Protein 8TJG (pdb70)

Nearest PDB structures (foldseek):
  8tjg-assembly1_A  TM=1.004E+00  e=1.073E-55  Mycolicibacterium smegmatis MC2 155
  1l2b-assembly1_A  TM=8.394E-01  e=6.465E-19  Geobacillus stearothermophilus
  4cis-assembly1_A  TM=8.377E-01  e=3.685E-18  Lactococcus cremoris
  3w0f-assembly1_A  TM=7.636E-01  e=6.978E-17  Mus musculus
  7z5a-assembly1_A  TM=7.827E-01  e=2.715E-15  Mus musculus

Foldseek 3Di:
DFQLLQLQVLVVVCVFAAQFAWQFKQAQDVVCRPDTLGRWGQNGWGDDFQWIWTDTDQKIWIWGAPDRPQKDKDDDDDDPFDFRIWIHGPPIIITGGPIDDTDIHGPVCVCVVPVLFFAELPDPDGDLVQLLCLQPVPQQAFNLVSQCDRSSPGTDDDQLSQQLCLVQQADRRHGNNPRPGSSVSSVLSSVQSVVSNNPPQRASQPDSDPPHRTQWPPQAQAAGPPPGAGWHWDDPDDDIHIYRPVSHDD

Solvent-accessible surface area: 11930 Å² total; per-residue (Å²): 40,12,3,4,6,0,49,24,8,0,31,32,0,83,79,4,0,57,59,74,69,1,71,121,9,52,4,128,20,123,192,28,74,131,31,96,24,48,62,22,58,0,74,62,2,30,18,56,2,31,22,0,0,0,41,0,33,93,8,0,0,10,0,50,5,142,78,111,24,2,12,145,70,26,111,102,129,145,33,114,84,198,32,49,0,12,0,19,10,91,120,24,36,0,4,0,9,44,9,18,92,6,43,23,43,87,65,74,78,3,53,108,33,0,79,100,22,6,24,15,0,9,4,144,119,39,80,38,128,67,0,1,77,51,1,39,80,76,70,119,72,52,2,0,79,0,1,42,40,39,154,8,0,0,0,0,6,36,17,0,0,4,0,1,2,14,39,57,17,44,41,17,99,16,52,3,48,61,18,190,63,32,39,108,4,0,52,70,0,50,73,3,0,101,107,1,75,80,69,133,66,52,2,10,27,75,39,59,145,144,59,117,34,32,19,0,63,52,31,47,47,86,64,4,63,180,60,40,41,98,3,86,40,70,174,49,75,180,35,57,14,35,53,0,53,88,43,3,81,132

InterPro domains:
  IPR000214 Zinc finger, DNA glycosylase/AP lyase-type [PS51066] (216-250)
  IPR010663 Zinc finger, FPG/IleRS-type [PF06827] (222-250)
  IPR010979 Small ribosomal subunit protein uS13-like, H2TH [SSF46946] (118-182)
  IPR012319 Formamidopyrimidine-DNA glycosylase, catalytic domain [PF01149] (1-94)
  IPR012319 Formamidopyrimidine-DNA glycosylase, catalytic domain [PS51068] (2-97)
  IPR012319 Formamidopyrimidine-DNA glycosylase, catalytic domain [SM00898] (2-104)
  IPR015886 Formamidopyrimidine-DNA glycosylase, H2TH DNA-binding [SM01232] (118-206)
  IPR015887 DNA glycosylase/AP lyase, zinc finger domain, DNA-binding site [PS01242] (225-249)
  IPR035937 Formamidopyrimidine-DNA glycosylase, N-terminal [G3DSA:3.20.190.10] (2-118)
  IPR035937 Formamidopyrimidine-DNA glycosylase, N-terminal [SSF81624] (2-119)
  IPR044090 Nei2, N-terminal [cd08971] (1-108)
  IPR054878 Endonuclease VIII Nei2 [NF040775] (1-249)

Sequence (250 aa):
PEGDTVFHTAAALRAALEGKTLTRCDVRVPRYATVDLSGAVVDEVLSRGKHLFIRAGSASIHSHLKMEGAWRIGHTKVAPHRIRIVLETADTRAIGIDLGILEVLDRGTDMDAVAYLGPDLLGPDWEPRVAADNLAADPDRPLAQALLDQRVMAGVGNVYCNELCFVFGRLPTAPVGTLKDPLRVVQRARDMLWLNRSRWNRTTTGDTRNGRQLWVYGRAGEPCRRCGTLIQTDRGGERVTYWCPVCQTA

GO terms:
  GO:0140078 class I DNA-(apurinic or apyrimidinic site) endonuclease activity (F, EXP)

Structure (mmCIF, N/CA/C/O backbone):
data_8TJG
#
_entry.id   8TJG
#
_cell.length_a   54.065
_cell.length_b   57.177
_cell.length_c   66.287
_cell.angle_alpha   90.000
_cell.angle_beta   90.000
_cell.angle_gamma   90.000
#
_symmetry.space_group_name_H-M   'P 21 21 21'
#
loop_
_entity.id
_entity.type
_entity.pdbx_description
1 polymer 'DNA-(apurinic or apyrimidinic site) lyase'
2 non-polymer 'ZINC ION'
3 water water
#
loop_
_atom_site.group_PDB
_atom_site.id
_atom_site.type_symbol
_atom_site.label_atom_id
_atom_site.label_alt_id
_atom_site.label_comp_id
_atom_site.label_asym_id
_atom_site.label_entity_id
_atom_site.label_seq_id
_atom_site.pdbx_PDB_ins_code
_atom_site.Cartn_x
_atom_site.Cartn_y
_atom_site.Cartn_z
_atom_site.occupancy
_atom_site.B_iso_or_equiv
_atom_site.auth_seq_id
_atom_site.auth_comp_id
_atom_site.auth_asym_id
_atom_site.auth_atom_id
_atom_site.pdbx_PDB_model_num
ATOM 1 N N . PRO A 1 2 ? -10.75991 -1.91819 -1.56321 1.000 29.69790 2 PRO A N 1
ATOM 2 C CA . PRO A 1 2 ? -9.78211 -1.30281 -0.67487 1.000 29.06950 2 PRO A CA 1
ATOM 3 C C . PRO A 1 2 ? -9.42678 -2.17863 0.52577 1.000 27.72869 2 PRO A C 1
ATOM 4 O O . PRO A 1 2 ? -10.27241 -2.72219 1.23315 1.000 30.15236 2 PRO A O 1
ATOM 8 N N . GLU A 1 3 ? -8.13245 -2.33827 0.71683 1.000 23.56817 3 GLU A N 1
ATOM 9 C CA . GLU A 1 3 ? -7.55930 -3.02151 1.86019 1.000 19.12215 3 GLU A CA 1
ATOM 10 C C . GLU A 1 3 ? -6.99628 -1.97041 2.79641 1.000 15.62117 3 GLU A C 1
ATOM 11 O O . GLU A 1 3 ? -7.08811 -0.77625 2.53565 1.000 15.41708 3 GLU A O 1
ATOM 17 N N . GLY A 1 4 ? -6.41735 -2.41385 3.91001 1.000 13.27963 4 GLY A N 1
ATOM 18 C CA . GLY A 1 4 ? -6.08783 -1.47123 4.96807 1.000 13.10700 4 GLY A CA 1
ATOM 19 C C . GLY A 1 4 ? -5.09328 -0.40977 4.54852 1.000 13.07278 4 GLY A C 1
ATOM 20 O O . GLY A 1 4 ? -5.16822 0.73253 5.01652 1.000 13.77304 4 GLY A O 1
ATOM 21 N N . ASP A 1 5 ? -4.15688 -0.76238 3.65219 1.000 12.73951 5 ASP A N 1
ATOM 22 C CA . ASP A 1 5 ? -3.19676 0.22651 3.15717 1.000 12.72783 5 ASP A CA 1
ATOM 23 C C . ASP A 1 5 ? -3.88588 1.34323 2.38126 1.000 12.93900 5 ASP A C 1
ATOM 24 O O . ASP A 1 5 ? -3.62136 2.52126 2.62202 1.000 14.08537 5 ASP A O 1
ATOM 29 N N . THR A 1 6 ? -4.80793 0.98830 1.48340 1.000 13.61931 6 THR A N 1
ATOM 30 C CA . THR A 1 6 ? -5.53398 1.98693 0.70210 1.000 13.79646 6 THR A CA 1
ATOM 31 C C . THR A 1 6 ? -6.30546 2.92462 1.60978 1.000 13.34983 6 THR A C 1
ATOM 32 O O . THR A 1 6 ? -6.37095 4.13883 1.36179 1.000 13.53081 6 THR A O 1
ATOM 36 N N . VAL A 1 7 ? -6.91990 2.37972 2.64793 1.000 13.10213 7 VAL A N 1
ATOM 37 C CA . VAL A 1 7 ? -7.74809 3.20727 3.52015 1.000 12.65300 7 VAL A CA 1
ATOM 38 C C . VAL A 1 7 ? -6.88417 4.15951 4.35405 1.000 12.77114 7 VAL A C 1
ATOM 39 O O . VAL A 1 7 ? -7.19192 5.35581 4.47839 1.000 13.14155 7 VAL A O 1
ATOM 43 N N . PHE A 1 8 ? -5.79676 3.64284 4.94284 1.000 12.97465 8 PHE A N 1
ATOM 44 C CA . PHE A 1 8 ? -4.83933 4.49290 5.65226 1.000 13.07015 8 PHE A CA 1
ATOM 45 C C . PHE A 1 8 ? -4.31376 5.60860 4.74024 1.000 12.87721 8 PHE A C 1
ATOM 46 O O . PHE A 1 8 ? -4.24933 6.78565 5.13620 1.000 13.75561 8 PHE A O 1
ATOM 54 N N . HIS A 1 9 ? -3.93066 5.25167 3.51216 1.000 12.55841 9 HIS A N 1
ATOM 55 C CA . HIS A 1 9 ? -3.38571 6.22252 2.57094 1.000 12.76477 9 HIS A CA 1
ATOM 56 C C . HIS A 1 9 ? -4.42947 7.25964 2.19778 1.000 13.31977 9 HIS A C 1
ATOM 57 O O . HIS A 1 9 ? -4.11100 8.44710 2.07655 1.000 14.36186 9 HIS A O 1
ATOM 64 N N . THR A 1 10 ? -5.68131 6.82830 1.99869 1.000 13.17263 10 THR A N 1
ATOM 65 C CA . THR A 1 10 ? -6.75645 7.77350 1.74624 1.000 13.19581 10 THR A CA 1
ATOM 66 C C . THR A 1 10 ? -6.94943 8.71604 2.92762 1.000 13.28644 10 THR A C 1
ATOM 67 O O . THR A 1 10 ? -7.19756 9.91274 2.73972 1.000 13.66606 10 THR A O 1
ATOM 71 N N . ALA A 1 11 ? -6.89679 8.18948 4.15739 1.000 13.25476 11 ALA A N 1
ATOM 72 C CA . ALA A 1 11 ? -6.97851 9.07307 5.32111 1.000 13.36103 11 ALA A CA 1
ATOM 73 C C . ALA A 1 11 ? -5.87282 10.12093 5.29480 1.000 14.31202 11 ALA A C 1
ATOM 74 O O . ALA A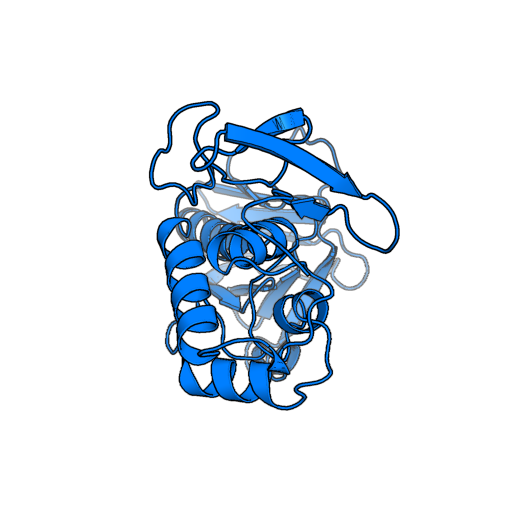 1 11 ? -6.11599 11.29685 5.60686 1.000 14.56290 11 ALA A O 1
ATOM 76 N N . ALA A 1 12 ? -4.65294 9.70327 4.93883 1.000 14.33146 12 ALA A N 1
ATOM 77 C CA . ALA A 1 12 ? -3.53590 10.63420 4.85447 1.000 15.14571 12 ALA A CA 1
ATOM 78 C C . ALA A 1 12 ? -3.77951 11.68105 3.77739 1.000 15.20031 12 ALA A C 1
ATOM 79 O O . ALA A 1 12 ? -3.47116 12.85776 3.97229 1.000 15.83710 12 ALA A O 1
ATOM 81 N N . ALA A 1 13 ? -4.32551 11.27263 2.62648 1.000 15.28804 13 ALA A N 1
ATOM 82 C CA . ALA A 1 13 ? -4.57790 12.23693 1.56071 1.000 15.41998 13 ALA A CA 1
ATOM 83 C C . ALA A 1 13 ? -5.63969 13.24492 1.99855 1.000 15.48179 13 ALA A C 1
ATOM 84 O O . ALA A 1 13 ? -5.50702 14.45785 1.76126 1.000 15.85867 13 ALA A O 1
ATOM 86 N N . LEU A 1 14 ? -6.68321 12.75696 2.66661 1.000 15.96361 14 LEU A N 1
ATOM 87 C CA . LEU A 1 14 ? -7.71775 13.63939 3.18875 1.000 16.16292 14 LEU A CA 1
ATOM 88 C C . LEU A 1 14 ? -7.16896 14.55285 4.28113 1.000 17.27668 14 LEU A C 1
ATOM 89 O O . LEU A 1 14 ? -7.58791 15.70822 4.40363 1.000 17.50456 14 LEU A O 1
ATOM 94 N N . ARG A 1 15 ? -6.23825 14.05617 5.09168 1.000 16.90830 15 ARG A N 1
ATOM 95 C CA . ARG A 1 15 ? -5.59557 14.90773 6.08719 1.000 17.58300 15 ARG A CA 1
ATOM 96 C C . ARG A 1 15 ? -4.88825 16.08059 5.42042 1.000 17.38179 15 ARG A C 1
ATOM 97 O O . ARG A 1 15 ? -5.00151 17.23388 5.86393 1.000 17.05979 15 ARG A O 1
ATOM 105 N N . ALA A 1 16 ? -4.15331 15.80492 4.35136 1.000 18.42930 16 ALA A N 1
ATOM 106 C CA . ALA A 1 16 ? -3.46082 16.86851 3.63164 1.000 19.34241 16 ALA A CA 1
ATOM 107 C C . ALA A 1 16 ? -4.45136 17.87821 3.06944 1.000 19.73390 16 ALA A C 1
ATOM 108 O O . ALA A 1 16 ? -4.19860 19.09085 3.07976 1.000 21.71341 16 ALA A O 1
ATOM 110 N N . ALA A 1 17 ? -5.58860 17.40767 2.58406 1.000 18.52592 17 ALA A N 1
ATOM 111 C CA . ALA A 1 17 ? -6.55547 18.32394 1.99192 1.000 18.30222 17 ALA A CA 1
ATOM 112 C C . ALA A 1 17 ? -7.36378 19.09096 3.02585 1.000 17.77580 17 ALA A C 1
ATOM 113 O O . ALA A 1 17 ? -7.72943 20.24533 2.77078 1.000 18.44197 17 ALA A O 1
ATOM 115 N N . LEU A 1 18 ? -7.64108 18.50038 4.19480 1.000 16.66405 18 LEU A N 1
ATOM 116 C CA . LEU A 1 18 ? -8.68766 19.03756 5.05778 1.000 16.81677 18 LEU A CA 1
ATOM 117 C C . LEU A 1 18 ? -8.25469 19.34046 6.48845 1.000 16.42441 18 LEU A C 1
ATOM 118 O O . LEU A 1 18 ? -8.83089 20.22299 7.13042 1.000 16.63653 18 LEU A O 1
ATOM 123 N N . GLU A 1 19 ? -7.31411 18.58188 7.03831 1.000 16.49016 19 GLU A N 1
ATOM 124 C CA . GLU A 1 19 ? -7.13208 18.62413 8.48249 1.000 17.23100 19 GLU A CA 1
ATOM 125 C C . GLU A 1 19 ? -6.56297 19.96521 8.93115 1.000 18.00513 19 GLU A C 1
ATOM 126 O O . GLU A 1 19 ? -5.63368 20.50574 8.31558 1.000 19.30669 19 GLU A O 1
ATOM 132 N N . GLY A 1 20 ? -7.15528 20.51920 9.98771 1.000 17.36109 20 GLY A N 1
ATOM 133 C CA . GLY A 1 20 ? -6.73828 21.80339 10.50229 1.000 18.24830 20 GLY A CA 1
ATOM 134 C C . GLY A 1 20 ? -7.33703 22.98844 9.77687 1.000 18.56290 20 GLY A C 1
ATOM 135 O O . GLY A 1 20 ? -6.98501 24.13230 10.08681 1.000 20.66535 20 GLY A O 1
ATOM 136 N N . LYS A 1 21 ? -8.24256 22.75505 8.83929 1.000 18.55245 21 LYS A N 1
ATOM 137 C CA . LYS A 1 21 ? -8.81418 23.79999 8.00516 1.000 17.80760 21 LYS A CA 1
ATOM 138 C C . LYS A 1 21 ? -10.32210 23.90557 8.23658 1.000 17.08068 21 LYS A C 1
ATOM 139 O O . LYS A 1 21 ? -10.99553 22.90447 8.49029 1.000 16.17923 21 LYS A O 1
ATOM 145 N N . THR A 1 22 ? -10.84838 25.13853 8.16339 1.000 17.92106 22 THR A N 1
ATOM 146 C CA . THR A 1 22 ? -12.28813 25.36244 8.20379 1.000 17.95524 22 THR A CA 1
ATOM 147 C C . THR A 1 22 ? -12.95662 24.84457 6.92879 1.000 16.87229 22 THR A C 1
ATOM 148 O O . THR A 1 22 ? -12.54198 25.17302 5.80566 1.000 16.62454 22 THR A O 1
ATOM 152 N N . LEU A 1 23 ? -14.00973 24.05393 7.09971 1.000 15.69592 23 LEU A N 1
ATOM 153 C CA . LEU A 1 23 ? -14.78452 23.60930 5.94560 1.000 16.34458 23 LEU A CA 1
ATOM 154 C C . LEU A 1 23 ? -15.57172 24.77883 5.37809 1.000 16.37664 23 LEU A C 1
ATOM 155 O O . LEU A 1 23 ? -16.30343 25.46846 6.10012 1.000 16.67210 23 LEU A O 1
ATOM 160 N N . THR A 1 24 ? -15.46493 24.97438 4.07086 1.000 16.01633 24 THR A N 1
ATOM 161 C CA . THR A 1 24 ? -16.33594 25.92122 3.39774 1.000 16.58101 24 THR A CA 1
ATOM 162 C C . THR A 1 24 ? -17.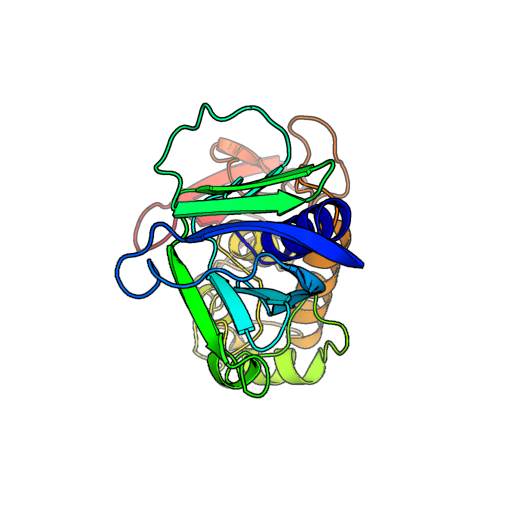52295 25.23844 2.74345 1.000 16.91931 24 THR A C 1
ATOM 163 O O . THR A 1 24 ? -18.49858 25.91620 2.41308 1.000 18.52570 24 THR A O 1
ATOM 167 N N . ARG A 1 25 ? -17.48429 23.91961 2.57571 1.000 15.54778 25 ARG A N 1
ATOM 168 C CA . ARG A 1 25 ? -18.60340 23.20946 1.97175 1.000 16.00567 25 ARG A CA 1
ATOM 169 C C . ARG A 1 25 ? -18.67589 21.81879 2.57572 1.000 16.33196 25 ARG A C 1
ATOM 170 O O . ARG A 1 25 ? -17.65061 21.14894 2.76350 1.000 16.68497 25 ARG A O 1
ATOM 178 N N . CYS A 1 26 ? -19.89515 21.38924 2.87029 1.000 16.71175 26 CYS A N 1
ATOM 179 C CA . CYS A 1 26 ? -20.15704 20.05591 3.42467 1.000 16.84810 26 CYS A CA 1
ATOM 180 C C . CYS A 1 26 ? -21.48129 19.59450 2.83449 1.000 17.62391 26 CYS A C 1
ATOM 181 O O . CYS A 1 26 ? -22.55426 19.89862 3.36523 1.000 18.83289 26 CYS A O 1
ATOM 184 N N . ASP A 1 27 ? -21.40214 18.88382 1.71983 1.000 18.16712 27 ASP A N 1
ATOM 185 C CA . ASP A 1 27 ? -22.59206 18.50970 0.95801 1.000 18.75676 27 ASP A CA 1
ATOM 186 C C . ASP A 1 27 ? -22.68124 16.98739 0.99724 1.000 18.50864 27 ASP A C 1
ATOM 187 O O . ASP A 1 27 ? -21.94888 16.31247 0.26655 1.000 17.97683 27 ASP A O 1
ATOM 192 N N . VAL A 1 28 ? -23.52969 16.44673 1.87478 1.000 19.41604 28 VAL A N 1
ATOM 193 C CA . VAL A 1 28 ? -23.64672 15.00307 2.08658 1.000 21.16459 28 VAL A CA 1
ATOM 194 C C . VAL A 1 28 ? -24.86855 14.52790 1.31738 1.000 21.21857 28 VAL A C 1
ATOM 195 O O . VAL A 1 28 ? -26.00333 14.66073 1.79764 1.000 22.55207 28 VAL A O 1
ATOM 199 N N . ARG A 1 29 ? -24.63312 13.91238 0.15584 1.000 20.08621 29 ARG A N 1
ATOM 200 C CA . ARG A 1 29 ? -25.68088 13.45521 -0.76045 1.000 19.61616 29 ARG A CA 1
ATOM 201 C C . ARG A 1 29 ? -26.18739 12.05427 -0.41011 1.000 21.69627 29 ARG A C 1
ATOM 202 O O . ARG A 1 29 ? -26.38156 11.16556 -1.26514 1.000 24.14491 29 ARG A O 1
ATOM 210 N N . VAL A 1 30 ? -26.40304 11.84449 0.88155 1.000 22.91043 30 VAL A N 1
ATOM 211 C CA . VAL A 1 30 ? -26.95931 10.61072 1.42480 1.000 24.50173 30 VAL A CA 1
ATOM 212 C C . VAL A 1 30 ? -28.28964 10.99339 2.05920 1.000 24.50070 30 VAL A C 1
ATOM 213 O O . VAL A 1 30 ? -28.32635 11.91796 2.87030 1.000 23.51751 30 VAL A O 1
ATOM 217 N N . PRO A 1 31 ? -29.39721 10.32599 1.73024 1.000 26.18104 31 PRO A N 1
ATOM 218 C CA . PRO A 1 31 ? -30.71842 10.80154 2.21543 1.000 27.43302 31 PRO A CA 1
ATOM 219 C C . PRO A 1 31 ? -30.85631 11.11129 3.71394 1.000 29.16299 31 PRO A C 1
ATOM 220 O O . PRO A 1 31 ? -31.31910 12.20281 4.07075 1.000 30.15853 31 PRO A O 1
ATOM 224 N N . ARG A 1 32 ? -30.45403 10.21453 4.60967 1.000 29.65743 32 ARG A N 1
ATOM 225 C CA . ARG A 1 32 ? -30.62040 10.55464 6.02181 1.000 29.97023 32 ARG A CA 1
ATOM 226 C C . ARG A 1 32 ? -29.79052 11.76227 6.45501 1.000 27.06169 32 ARG A C 1
ATOM 227 O O . ARG A 1 32 ? -30.03115 12.28784 7.54810 1.000 27.47925 32 ARG A O 1
ATOM 235 N N . TYR A 1 33 ? -28.82776 12.22031 5.64241 1.000 24.24535 33 TYR A N 1
ATOM 236 C CA . TYR A 1 33 ? -27.84880 13.20958 6.08573 1.000 22.50417 33 TYR A CA 1
ATOM 237 C C . TYR A 1 33 ? -27.87356 14.46977 5.23029 1.000 22.40695 33 TYR A C 1
ATOM 238 O O . TYR A 1 33 ? -26.94098 15.26985 5.28258 1.000 21.11087 33 TYR A O 1
ATOM 247 N N . ALA A 1 34 ? -28.96455 14.67583 4.49385 1.000 23.89694 34 ALA A N 1
ATOM 248 C CA . ALA A 1 34 ? -29.05704 15.77840 3.55342 1.000 24.73816 34 ALA A CA 1
ATOM 249 C C . ALA A 1 34 ? -28.97695 17.12553 4.25030 1.000 24.66507 34 ALA A C 1
ATOM 250 O O . ALA A 1 34 ? -28.49037 18.09641 3.65715 1.000 25.96859 34 ALA A O 1
ATOM 252 N N . THR A 1 35 ? -29.43143 17.21035 5.50516 1.000 23.57581 35 THR A N 1
ATOM 253 C CA . THR A 1 35 ? -29.40707 18.47130 6.24436 1.000 23.11800 35 THR A CA 1
ATOM 254 C C . THR A 1 35 ? -28.10378 18.73011 6.97594 1.000 20.78484 35 THR A C 1
ATOM 255 O O . THR A 1 35 ? -27.93542 19.82473 7.52125 1.000 21.08923 35 THR A O 1
ATOM 259 N N . VAL A 1 36 ? -27.18475 17.75973 7.02586 1.000 18.98172 36 VAL A N 1
ATOM 260 C CA . VAL A 1 36 ? -25.91288 18.02196 7.67894 1.000 19.10408 36 VAL A CA 1
ATOM 261 C C . VAL A 1 36 ? -25.17109 19.09337 6.90160 1.000 18.43729 36 VAL A C 1
ATOM 262 O O . VAL A 1 36 ? -25.04600 19.03918 5.66754 1.000 20.33424 36 VAL A O 1
ATOM 266 N N . ASP A 1 37 ? -24.68481 20.08964 7.61726 1.000 16.20962 37 ASP A N 1
ATOM 267 C CA . ASP A 1 37 ? -23.82838 21.10185 7.01324 1.000 16.24864 37 ASP A CA 1
ATOM 268 C C . ASP A 1 37 ? -22.80314 21.49385 8.06762 1.000 16.88266 37 ASP A C 1
ATOM 269 O O . ASP A 1 37 ? -23.06976 22.34614 8.92550 1.000 18.21968 37 ASP A O 1
ATOM 274 N N . LEU A 1 38 ? -21.61859 20.89964 7.96908 1.000 16.78088 38 LEU A N 1
ATOM 275 C CA . LEU A 1 38 ? -20.52082 21.19001 8.88250 1.000 17.01573 38 LEU A CA 1
ATOM 276 C C . LEU A 1 38 ? -19.66443 22.35620 8.41984 1.000 16.94994 38 LEU A C 1
ATOM 277 O O . LEU A 1 38 ? -18.61926 22.61505 9.02323 1.000 18.11849 38 LEU A O 1
ATOM 282 N N . SER A 1 39 ? -20.07418 23.07961 7.38348 1.000 15.02368 39 SER A N 1
ATOM 283 C CA . SER A 1 39 ? -19.30284 24.25865 7.01444 1.000 15.03838 39 SER A CA 1
ATOM 284 C C . SER A 1 39 ? -19.21429 25.21821 8.19998 1.000 15.90556 39 SER A C 1
ATOM 285 O O . SER A 1 39 ? -20.13998 25.32507 9.01373 1.000 17.12781 39 SER A O 1
ATOM 288 N N . GLY A 1 40 ? -18.06263 25.86845 8.33264 1.000 15.64574 40 GLY A N 1
ATOM 289 C CA . GLY A 1 40 ? -17.77602 26.70415 9.47606 1.000 16.32019 40 GLY A CA 1
ATOM 290 C C . GLY A 1 40 ? -17.05331 25.98765 10.60229 1.000 16.76040 40 GLY A C 1
ATOM 291 O O . GLY A 1 40 ? -16.52222 26.65481 11.50576 1.000 17.54129 40 GLY A O 1
ATOM 292 N N . ALA A 1 41 ? -17.03280 24.65080 10.59528 1.000 16.92319 41 ALA A N 1
ATOM 293 C CA . ALA A 1 41 ? -16.24426 23.88505 11.55144 1.000 17.50726 41 ALA A CA 1
ATOM 294 C C . ALA A 1 41 ? -14.88503 23.52232 10.96172 1.000 17.47772 41 ALA A C 1
ATOM 295 O O . ALA A 1 41 ? -14.73695 23.34508 9.74929 1.000 17.46681 41 ALA A O 1
ATOM 297 N N . VAL A 1 42 ? -13.88953 23.41894 11.83699 1.000 17.71782 42 VAL A N 1
ATOM 298 C CA . VAL A 1 42 ? -12.56694 22.94292 11.44940 1.000 17.98103 42 VAL A CA 1
ATOM 299 C C . VAL A 1 42 ? -12.58674 21.42830 11.40442 1.000 17.16704 42 VAL A C 1
ATOM 300 O O . VAL A 1 42 ? -13.18847 20.77681 12.27503 1.000 17.93656 42 VAL A O 1
ATOM 304 N N . VAL A 1 43 ? -11.94132 20.86003 10.38638 1.000 16.11501 43 VAL A N 1
ATOM 305 C CA . VAL A 1 43 ? -11.71022 19.41701 10.36069 1.000 15.86755 43 VAL A CA 1
ATOM 306 C C . VAL A 1 43 ? -10.55161 19.16922 11.31568 1.000 15.72945 43 VAL A C 1
ATOM 307 O O . VAL A 1 43 ? -9.39367 19.41707 10.97769 1.000 16.54579 43 VAL A O 1
ATOM 311 N N . ASP A 1 44 ? -10.85766 18.68815 12.51690 1.000 14.96557 44 ASP A N 1
ATOM 312 C CA . ASP A 1 44 ? -9.82059 18.52768 13.52812 1.000 16.66741 44 ASP A CA 1
ATOM 313 C C . ASP A 1 44 ? -8.96732 17.29453 13.28306 1.000 16.41683 44 ASP A C 1
ATOM 314 O O . ASP A 1 44 ? -7.79783 17.27024 13.68345 1.000 17.71678 44 ASP A O 1
ATOM 319 N N . GLU A 1 45 ? -9.51508 16.27024 12.63659 1.000 14.90097 45 GLU A N 1
ATOM 320 C CA . GLU A 1 45 ? -8.78767 15.01838 12.49212 1.000 14.42372 45 GLU A CA 1
ATOM 321 C C . GLU A 1 45 ? -9.38256 14.15237 11.39063 1.000 13.57528 45 GLU A C 1
ATOM 322 O O . GLU A 1 45 ? -10.60334 14.04856 11.25352 1.000 14.55243 45 GLU A O 1
ATOM 328 N N . VAL A 1 46 ? -8.51992 13.52720 10.60699 1.000 13.76439 46 VAL A N 1
ATOM 329 C CA . VAL A 1 46 ? -8.93014 12.43507 9.74137 1.000 14.39391 46 VAL A CA 1
ATOM 330 C C . VAL A 1 46 ? -8.13477 11.21105 10.17445 1.000 14.93131 46 VAL A C 1
ATOM 331 O O . VAL A 1 46 ? -6.91255 11.28635 10.33559 1.000 15.67916 46 VAL A O 1
ATOM 335 N N . LEU A 1 47 ? -8.82542 10.10306 10.41962 1.000 14.70042 47 LEU A N 1
ATOM 336 C CA . LEU A 1 47 ? -8.17141 8.88937 10.89853 1.000 15.30069 47 LEU A CA 1
ATOM 337 C C . LEU A 1 47 ? -8.81189 7.68891 10.23071 1.000 14.71414 47 LEU A C 1
ATOM 338 O O . LEU A 1 47 ? -9.95679 7.74324 9.77280 1.000 16.02618 47 LEU A O 1
ATOM 343 N N . SER A 1 48 ? -8.03337 6.62715 10.12164 1.000 14.72376 48 SER A N 1
ATOM 344 C CA . SER A 1 48 ? -8.55067 5.35084 9.68071 1.000 14.48603 48 SER A CA 1
ATOM 345 C C . SER A 1 48 ? -8.61963 4.38133 10.85472 1.000 14.76583 48 SER A C 1
ATOM 346 O O . SER A 1 48 ? -7.85205 4.47922 11.81547 1.000 15.89953 48 SER A O 1
ATOM 349 N N . ARG A 1 49 ? -9.57349 3.45639 10.77419 1.000 14.74913 49 ARG A N 1
ATOM 350 C CA . ARG A 1 49 ? -9.69128 2.34149 11.72182 1.000 14.92116 49 ARG A CA 1
ATOM 351 C C . ARG A 1 49 ? -9.89045 1.12338 10.82767 1.000 14.55204 49 ARG A C 1
ATOM 352 O O . ARG A 1 49 ? -11.00485 0.89549 10.34883 1.000 14.53007 49 ARG A O 1
ATOM 360 N N . GLY A 1 50 ? -8.83203 0.35671 10.57989 1.000 14.41510 50 GLY A N 1
ATOM 361 C CA . GLY A 1 50 ? -8.97003 -0.71615 9.61029 1.000 14.15747 50 GLY A CA 1
ATOM 362 C C . GLY A 1 50 ? -9.39358 -0.21853 8.24716 1.000 13.65989 50 GLY A C 1
ATOM 363 O O . GLY A 1 50 ? -8.79622 0.70091 7.70064 1.000 14.78530 50 GLY A O 1
ATOM 364 N N . LYS A 1 51 ? -10.45369 -0.81117 7.68119 1.000 13.21277 51 LYS A N 1
ATOM 365 C CA . LYS A 1 51 ? -10.96455 -0.39264 6.38505 1.000 13.19856 51 LYS A CA 1
ATOM 366 C C . LYS A 1 51 ? -11.96190 0.77436 6.48622 1.000 13.79157 51 LYS A C 1
ATOM 367 O O . LYS A 1 51 ? -12.60774 1.12050 5.48298 1.000 14.69154 51 LYS A O 1
ATOM 373 N N . HIS A 1 52 ? -12.10032 1.38187 7.66646 1.000 13.63099 52 HIS A N 1
ATOM 374 C CA . HIS A 1 52 ? -13.02250 2.48520 7.90925 1.000 13.81856 52 HIS A CA 1
ATOM 375 C C . HIS A 1 52 ? -12.28460 3.81604 7.98507 1.000 13.81465 52 HIS A C 1
ATOM 376 O O . HIS A 1 52 ? -11.15182 3.89158 8.45992 1.000 15.08385 52 HIS A O 1
ATOM 383 N N . LEU A 1 53 ? -12.95982 4.87448 7.55950 1.000 14.33766 53 LEU A N 1
ATOM 384 C CA . LEU A 1 53 ? -12.44747 6.24206 7.59166 1.000 15.01881 53 LEU A CA 1
ATOM 385 C C . LEU A 1 53 ? -13.34700 7.10828 8.45274 1.000 13.10376 53 LEU A C 1
ATOM 386 O O . LEU A 1 53 ? -14.57542 6.98173 8.39438 1.000 13.94089 53 LEU A O 1
ATOM 391 N N . PHE A 1 54 ? -12.73638 7.99853 9.24155 1.000 12.43264 54 PHE A N 1
ATOM 392 C CA . PHE A 1 54 ? -13.48104 8.96905 10.04109 1.000 12.89259 54 PHE A CA 1
ATOM 393 C C . PHE A 1 54 ? -12.93491 10.37434 9.83009 1.000 13.05695 54 PHE A C 1
ATOM 394 O O . PHE A 1 54 ? -11.72818 10.60140 9.95849 1.000 13.41065 54 PHE A O 1
ATOM 402 N N . ILE A 1 55 ? -13.83008 11.31476 9.52711 1.000 12.67340 55 ILE A N 1
ATOM 403 C CA . ILE A 1 55 ? -13.49875 12.73268 9.37788 1.000 12.75796 55 ILE A CA 1
ATOM 404 C C . ILE A 1 55 ? -14.18633 13.48932 10.50364 1.000 13.47615 55 ILE A C 1
ATOM 405 O O . ILE A 1 55 ? -15.41464 13.62591 10.50466 1.000 14.00347 55 ILE A O 1
ATOM 410 N N . ARG A 1 56 ? -13.40777 13.96743 11.48128 1.000 13.15499 56 ARG A N 1
ATOM 411 C CA . ARG A 1 56 ? -13.94945 14.62660 12.67690 1.000 13.83693 56 ARG A CA 1
ATOM 412 C C . ARG A 1 56 ? -13.95700 16.14045 12.47080 1.000 14.70899 56 ARG A C 1
ATOM 413 O O . ARG A 1 56 ? -12.90119 16.74955 12.26963 1.000 15.25554 56 ARG A O 1
ATOM 421 N N . ALA A 1 57 ? -15.14231 16.74589 12.53087 1.000 14.59813 57 ALA A N 1
ATOM 422 C CA . ALA A 1 57 ? -15.26476 18.18812 12.34100 1.000 15.79942 57 ALA A CA 1
ATOM 423 C C . ALA A 1 57 ? -16.40800 18.67790 13.20515 1.000 15.89081 57 ALA A C 1
ATOM 424 O O . ALA A 1 57 ? -17.52175 18.15440 13.11774 1.000 15.48164 57 ALA A O 1
ATOM 426 N N . GLY A 1 58 ? -16.13648 19.68322 14.03436 1.000 17.23793 58 GLY A N 1
ATOM 427 C CA . GLY A 1 58 ? -17.18444 20.15762 14.92751 1.000 17.73989 58 GLY A CA 1
ATOM 428 C C . GLY A 1 58 ? -17.61737 19.02899 15.84297 1.000 18.31837 58 GLY A C 1
ATOM 429 O O . GLY A 1 58 ? -16.79589 18.27997 16.37634 1.000 19.70921 58 GLY A O 1
ATOM 430 N N . SER A 1 59 ? -18.91748 18.86259 15.98219 1.000 18.02339 59 SER A N 1
ATOM 431 C CA . SER A 1 59 ? -19.48002 17.84351 16.85669 1.000 18.09341 59 SER A CA 1
ATOM 432 C C . SER A 1 59 ? -19.74518 16.53092 16.13805 1.000 16.65788 59 SER A C 1
ATOM 433 O O . SER A 1 59 ? -20.31237 15.60383 16.74367 1.000 16.20505 59 SER A O 1
ATOM 436 N N . ALA A 1 60 ? -19.35137 16.42733 14.87708 1.000 15.66074 60 ALA A N 1
ATOM 437 C CA . ALA A 1 60 ? -19.70161 15.28305 14.04489 1.000 15.28224 60 ALA A CA 1
ATOM 438 C C . ALA A 1 60 ? -18.47084 14.50699 13.60728 1.000 14.94376 60 ALA A C 1
ATOM 439 O O . ALA A 1 60 ? -17.33774 14.99298 13.63454 1.000 16.19951 60 ALA A O 1
ATOM 441 N N . SER A 1 61 ? -18.71831 13.27024 13.18859 1.000 14.38952 61 SER A N 1
ATOM 442 C CA . SER A 1 61 ? -17.68145 12.42773 12.61025 1.000 14.32639 61 SER A CA 1
ATOM 443 C C . SER A 1 61 ? -18.28874 11.77272 11.38299 1.000 14.44234 61 SER A C 1
ATOM 444 O O . SER A 1 61 ? -19.26644 11.02646 11.48967 1.000 15.63215 61 SER A O 1
ATOM 447 N N . ILE A 1 62 ? -17.72207 12.06857 10.22048 1.000 13.30856 62 ILE A N 1
ATOM 448 C CA . ILE A 1 62 ? -18.20023 11.49856 8.96699 1.000 13.68244 62 ILE A CA 1
ATOM 449 C C . ILE A 1 62 ? -17.50464 10.15392 8.80478 1.000 13.70041 62 ILE A C 1
ATOM 450 O O . ILE A 1 62 ? -16.28261 10.09720 8.64280 1.000 14.29057 62 ILE A O 1
ATOM 455 N N . HIS A 1 63 ? -18.28241 9.07575 8.86822 1.000 13.87655 63 HIS A N 1
ATOM 456 C CA . HIS A 1 63 ? -17.78284 7.70845 8.82203 1.000 14.45667 63 HIS A CA 1
ATOM 457 C C . HIS A 1 63 ? -18.04445 7.14715 7.44191 1.000 15.72967 63 HIS A C 1
ATOM 458 O O . HIS A 1 63 ? -19.18462 7.14247 6.97726 1.000 16.63426 63 HIS A O 1
ATOM 465 N N . SER A 1 64 ? -17.00335 6.66621 6.78958 1.000 16.35617 64 SER A N 1
ATOM 466 C CA . SER A 1 64 ? -17.21766 6.00624 5.51744 1.000 18.28384 64 SER A CA 1
ATOM 467 C C . SER A 1 64 ? -16.45745 4.68797 5.48455 1.000 19.45755 64 SER A C 1
ATOM 468 O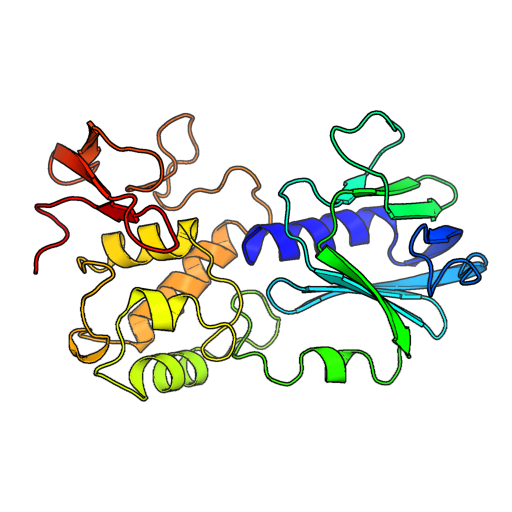 O . SER A 1 64 ? -15.45656 4.49199 6.17626 1.000 20.23013 64 SER A O 1
ATOM 471 N N . HIS A 1 65 ? -16.95957 3.76423 4.69240 1.000 21.54388 65 HIS A N 1
ATOM 472 C CA . HIS A 1 65 ? -16.30589 2.48012 4.51530 1.000 25.48527 65 HIS A CA 1
ATOM 473 C C . HIS A 1 65 ? -16.08238 2.33901 3.02082 1.000 31.35833 65 HIS A C 1
ATOM 474 O O . HIS A 1 65 ? -17.02065 2.50457 2.24458 1.000 32.47258 65 HIS A O 1
ATOM 481 N N . LEU A 1 66 ? -14.83251 2.11053 2.61592 1.000 36.24231 66 LEU A N 1
ATOM 482 C CA . LEU A 1 66 ? -14.44588 2.19867 1.20958 1.000 40.87003 66 LEU A CA 1
ATOM 483 C C . LEU A 1 66 ? -14.62230 0.84005 0.55050 1.000 44.66188 66 LEU A C 1
ATOM 484 O O . LEU A 1 66 ? -13.96270 -0.13128 0.93953 1.000 45.37990 66 LEU A O 1
ATOM 489 N N . LYS A 1 67 ? -15.50632 0.77066 -0.44285 1.000 47.57356 67 LYS A N 1
ATOM 490 C CA . LYS A 1 67 ? -15.66725 -0.43825 -1.23875 1.000 50.39913 67 LYS A CA 1
ATOM 491 C C . LYS A 1 67 ? -14.92832 -0.37618 -2.56701 1.000 52.41441 67 LYS A C 1
ATOM 492 O O . LYS A 1 67 ? -14.77118 -1.41433 -3.21679 1.000 52.77698 67 LYS A O 1
ATOM 498 N N . MET A 1 68 ? -14.45562 0.80289 -2.96837 1.000 54.30871 68 MET A N 1
ATOM 499 C CA . MET A 1 68 ? -13.90487 1.03955 -4.29728 1.000 56.06391 68 MET A CA 1
ATOM 500 C C . MET A 1 68 ? -12.57976 1.77549 -4.17690 1.000 55.86599 68 MET A C 1
ATOM 501 O O . MET A 1 68 ? -12.49583 2.79991 -3.49240 1.000 55.97855 68 MET A O 1
ATOM 506 N N . GLU A 1 69 ? -11.55002 1.27202 -4.85090 1.000 55.31044 69 GLU A N 1
ATOM 507 C CA . GLU A 1 69 ? -10.28048 1.98233 -4.84110 1.000 54.88913 69 GLU A CA 1
ATOM 508 C C . GLU A 1 69 ? -10.42053 3.28767 -5.62165 1.000 52.70425 69 GLU A C 1
ATOM 509 O O . GLU A 1 69 ? -11.12426 3.35357 -6.63419 1.000 52.58746 69 GLU A O 1
ATOM 515 N N . GLY A 1 70 ? -9.77184 4.33934 -5.12298 1.000 50.42817 70 GLY A N 1
ATOM 516 C CA . GLY A 1 70 ? -10.06760 5.68156 -5.58360 1.000 48.06995 70 GLY A CA 1
ATOM 517 C C . GLY A 1 70 ? -11.37088 6.24172 -5.05576 1.000 45.19063 70 GLY A C 1
ATOM 518 O O . GLY A 1 70 ? -11.94904 7.13571 -5.67994 1.000 45.79613 70 GLY A O 1
ATOM 519 N N . ALA A 1 71 ? -11.84702 5.74251 -3.91253 1.000 41.97868 71 ALA A N 1
ATOM 520 C CA . ALA A 1 71 ? -13.15700 6.13758 -3.40069 1.000 38.06318 71 ALA A CA 1
ATOM 521 C C . ALA A 1 71 ? -13.21290 7.62454 -3.05800 1.000 33.91354 71 ALA A C 1
ATOM 522 O O . ALA A 1 71 ? -14.22414 8.28492 -3.31386 1.000 32.52707 71 ALA A O 1
ATOM 524 N N . TRP A 1 72 ? -12.16318 8.16013 -2.43938 1.000 31.30945 72 TRP A N 1
ATOM 525 C CA . TRP A 1 72 ? -12.06313 9.58848 -2.16154 1.000 29.51467 72 TRP A CA 1
ATOM 526 C C . TRP A 1 72 ? -11.04393 10.20409 -3.11415 1.000 29.91372 72 TRP A C 1
ATOM 527 O O . TRP A 1 72 ? -9.91745 9.70596 -3.23854 1.000 30.51639 72 TRP A O 1
ATOM 538 N N . ARG A 1 73 ? -11.44488 11.27627 -3.79048 1.000 29.32242 73 ARG A N 1
ATOM 539 C CA . ARG A 1 73 ? -10.61102 11.95985 -4.76915 1.000 29.76772 73 ARG A CA 1
ATOM 540 C C . ARG A 1 73 ? -10.41385 13.39992 -4.32818 1.000 28.18200 73 ARG A C 1
ATOM 541 O O . ARG A 1 73 ? -11.36394 14.06159 -3.90726 1.000 26.64469 73 ARG A O 1
ATOM 549 N N . ILE A 1 74 ? -9.18169 13.88500 -4.42757 1.000 28.45322 74 ILE A N 1
ATOM 550 C CA . ILE A 1 74 ? -8.85196 15.24052 -4.01089 1.000 30.31153 74 ILE A CA 1
ATOM 551 C C . ILE A 1 74 ? -8.41329 16.01435 -5.24193 1.000 31.97200 74 ILE A C 1
ATOM 552 O O . ILE A 1 74 ? -7.73752 15.46986 -6.11882 1.000 31.64991 74 ILE A O 1
ATOM 557 N N . GLY A 1 75 ? -8.84979 17.25782 -5.33571 1.000 34.41454 75 GLY A N 1
ATOM 558 C CA . GLY A 1 75 ? -8.66554 18.06377 -6.52265 1.000 37.08675 75 GLY A CA 1
ATOM 559 C C . GLY A 1 75 ? -9.99280 18.57211 -7.04578 1.000 39.37656 75 GLY A C 1
ATOM 560 O O . GLY A 1 75 ? -11.06513 18.24860 -6.53419 1.000 39.08772 75 GLY A O 1
ATOM 561 N N . HIS A 1 76 ? -9.90772 19.37185 -8.09808 1.000 41.52860 76 HIS A N 1
ATOM 562 C CA . HIS A 1 76 ? -11.09730 20.07897 -8.53620 1.000 44.26371 76 HIS A CA 1
ATOM 563 C C . HIS A 1 76 ? -11.79742 19.42624 -9.71901 1.000 44.33767 76 HIS A C 1
ATOM 564 O O . HIS A 1 76 ? -12.87496 19.88588 -10.10496 1.000 44.88679 76 HIS A O 1
ATOM 571 N N . THR A 1 77 ? -11.24114 18.34382 -10.26560 1.000 43.68602 77 THR A N 1
ATOM 572 C CA . THR A 1 77 ? -11.92460 17.58702 -11.30956 1.000 43.32203 77 THR A CA 1
ATOM 573 C C . THR A 1 77 ? -13.13108 16.83622 -10.73977 1.000 41.53171 77 THR A C 1
ATOM 574 O O . THR A 1 77 ? -13.00722 16.08299 -9.76885 1.000 41.57780 77 THR A O 1
ATOM 578 N N . LYS A 1 78 ? -14.30326 17.04020 -11.34786 1.000 39.55477 78 LYS A N 1
ATOM 579 C CA . LYS A 1 78 ? -15.54228 16.44410 -10.85805 1.000 37.91665 78 LYS A CA 1
ATOM 580 C C . LYS A 1 78 ? -15.98853 15.21478 -11.64024 1.000 34.49164 78 LYS A C 1
ATOM 581 O O . LYS A 1 78 ? -16.83097 14.45486 -11.13809 1.000 34.69436 78 LYS A O 1
ATOM 587 N N . VAL A 1 79 ? -15.46226 15.00268 -12.85111 1.000 30.46738 79 VAL A N 1
ATOM 588 C CA . VAL A 1 79 ? -15.84154 13.82227 -13.62237 1.000 26.56932 79 VAL A CA 1
ATOM 589 C C . VAL A 1 79 ? -15.39037 12.57357 -12.89026 1.000 24.76643 79 VAL A C 1
ATOM 590 O O . VAL A 1 79 ? -14.24821 12.49238 -12.42136 1.000 24.88408 79 VAL A O 1
ATOM 594 N N . ALA A 1 80 ? -16.28473 11.59321 -12.77923 1.000 22.85764 80 ALA A N 1
ATOM 595 C CA . ALA A 1 80 ? -15.98487 10.39678 -12.00345 1.000 21.85937 80 ALA A CA 1
ATOM 596 C C . ALA A 1 80 ? -16.79418 9.23120 -12.55012 1.000 22.09105 80 ALA A C 1
ATOM 597 O O . ALA A 1 80 ? -17.85217 9.42931 -13.15944 1.000 21.73797 80 ALA A O 1
ATOM 599 N N . PRO A 1 81 ? -16.33575 7.99871 -12.33314 1.000 22.00263 81 PRO A N 1
ATOM 600 C CA . PRO A 1 81 ? -17.06370 6.84662 -12.87984 1.000 22.32534 81 PRO A CA 1
ATOM 601 C C . PRO A 1 81 ? -18.29929 6.46376 -12.09206 1.000 22.78712 81 PRO A C 1
ATOM 602 O O . PRO A 1 81 ? -19.14826 5.74210 -12.63130 1.000 23.36233 81 PRO A O 1
ATOM 606 N N . HIS A 1 82 ? -18.44352 6.92814 -10.85323 1.000 22.31941 82 HIS A N 1
ATOM 607 C CA . HIS A 1 82 ? -19.59217 6.56047 -10.03861 1.000 23.40215 82 HIS A CA 1
ATOM 608 C C . HIS A 1 82 ? -20.14623 7.79036 -9.34607 1.000 22.83494 82 HIS A C 1
ATOM 609 O O . HIS A 1 82 ? -19.59528 8.88979 -9.42893 1.000 22.56234 82 HIS A O 1
ATOM 616 N N . ARG A 1 83 ? -21.23273 7.57351 -8.62187 1.000 22.80626 83 ARG A N 1
ATOM 617 C CA . ARG A 1 83 ? -21.98600 8.67796 -8.05460 1.000 23.26265 83 ARG A CA 1
ATOM 618 C C . ARG A 1 83 ? -21.21112 9.37315 -6.94145 1.000 21.81206 83 ARG A C 1
ATOM 619 O O . ARG A 1 83 ? -20.71449 8.72797 -6.01191 1.000 21.52482 83 ARG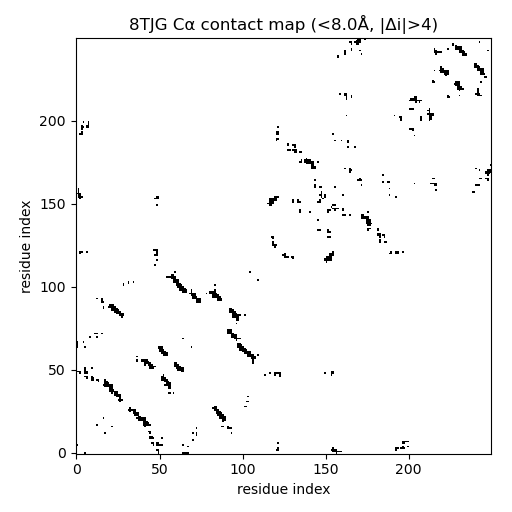 A O 1
ATOM 627 N N . ILE A 1 84 ? -21.14812 10.69821 -7.02154 1.000 20.94218 84 ILE A N 1
ATOM 628 C CA . ILE A 1 84 ? -20.61191 11.49804 -5.92472 1.000 21.59577 84 ILE A CA 1
ATOM 629 C C . ILE A 1 84 ? -21.58902 11.43796 -4.75786 1.000 20.22478 84 ILE A C 1
ATOM 630 O O . ILE A 1 84 ? -22.76237 11.80717 -4.88315 1.000 21.22235 84 ILE A O 1
ATOM 635 N N . ARG A 1 85 ? -21.10910 10.96391 -3.61314 1.000 19.28981 85 ARG A N 1
ATOM 636 C CA . ARG A 1 85 ? -21.92049 10.86010 -2.41002 1.000 19.22912 85 ARG A CA 1
ATOM 637 C C . ARG A 1 85 ? -21.67455 12.00268 -1.43164 1.000 17.17526 85 ARG A C 1
ATOM 638 O O . ARG A 1 85 ? -22.52286 12.24729 -0.55824 1.000 16.79690 85 ARG A O 1
ATOM 646 N N . ILE A 1 86 ? -20.54352 12.69870 -1.54154 1.000 16.05408 86 ILE A N 1
ATOM 647 C CA . ILE A 1 86 ? -20.21925 13.77283 -0.59717 1.000 15.80571 86 ILE A CA 1
ATOM 648 C C . ILE A 1 86 ? -19.18988 14.68869 -1.23963 1.000 15.71348 86 ILE A C 1
ATOM 649 O O . ILE A 1 86 ? -18.28743 14.23242 -1.94171 1.000 15.93754 86 ILE A O 1
ATOM 654 N N . VAL A 1 87 ? -19.33747 15.99296 -1.00031 1.000 15.61990 87 VAL A N 1
ATOM 655 C CA . VAL A 1 87 ? -18.32686 16.97731 -1.36895 1.000 15.52319 87 VAL A CA 1
ATOM 656 C C . VAL A 1 87 ? -17.94303 17.74026 -0.11882 1.000 14.86190 87 VAL A C 1
ATOM 657 O O . VAL A 1 87 ? -18.81141 18.29191 0.56508 1.000 15.87708 87 VAL A O 1
ATOM 661 N N . LEU A 1 88 ? -16.65157 17.76466 0.18349 1.000 14.60335 88 LEU A N 1
ATOM 662 C CA . LEU A 1 88 ? -16.10306 18.59509 1.24735 1.000 15.09639 88 LEU A CA 1
ATOM 663 C C . LEU A 1 88 ? -15.12350 19.57579 0.62163 1.000 15.74705 88 LEU A C 1
ATOM 664 O O . LEU A 1 88 ? -14.31187 19.18465 -0.22248 1.000 16.76281 88 LEU A O 1
ATOM 669 N N . GLU A 1 89 ? -15.20801 20.85020 1.00262 1.000 15.56981 89 GLU A N 1
ATOM 670 C CA . GLU A 1 89 ? -14.25900 21.84136 0.50554 1.000 16.84603 89 GLU A CA 1
ATOM 671 C C . GLU A 1 89 ? -13.73566 22.69947 1.64072 1.000 16.82324 89 GLU A C 1
ATOM 672 O O . GLU A 1 89 ? -14.40547 22.89362 2.66115 1.000 16.66678 89 GLU A O 1
ATOM 678 N N . THR A 1 90 ? -12.51068 23.18720 1.45100 1.000 17.31519 90 THR A N 1
ATOM 679 C CA . THR A 1 90 ? -11.96911 24.29770 2.21099 1.000 18.12391 90 THR A CA 1
ATOM 680 C C . THR A 1 90 ? -11.70310 25.43129 1.22918 1.000 19.35359 90 THR A C 1
ATOM 681 O O . THR A 1 90 ? -12.02429 25.33552 0.04124 1.000 19.23113 90 THR A O 1
ATOM 685 N N . ALA A 1 91 ? -11.08533 26.50540 1.72986 1.000 20.46932 91 ALA A N 1
ATOM 686 C CA . ALA A 1 91 ? -10.80113 27.64955 0.86587 1.000 23.07728 91 ALA A CA 1
ATOM 687 C C . ALA A 1 91 ? -9.99560 27.24151 -0.36149 1.000 25.06942 91 ALA A C 1
ATOM 688 O O . ALA A 1 91 ? -10.18354 27.80485 -1.44613 1.000 25.95207 91 ALA A O 1
ATOM 690 N N . ASP A 1 92 ? -9.12294 26.24760 -0.22154 1.000 25.71004 92 ASP A N 1
ATOM 691 C CA . ASP A 1 92 ? -8.17324 25.90960 -1.26432 1.000 27.13845 92 ASP A CA 1
ATOM 692 C C . ASP A 1 92 ? -8.30127 24.49314 -1.79748 1.000 25.36327 92 ASP A C 1
ATOM 693 O O . ASP A 1 92 ? -7.60065 24.15985 -2.75086 1.000 26.61690 92 ASP A O 1
ATOM 698 N N . THR A 1 93 ? -9.15573 23.65409 -1.22488 1.000 22.87291 93 THR A N 1
ATOM 699 C CA . THR A 1 93 ? -9.14944 22.22653 -1.55716 1.000 21.40523 93 THR A CA 1
ATOM 700 C C . THR A 1 93 ? -10.57579 21.70899 -1.71167 1.000 20.39025 93 THR A C 1
ATOM 701 O O . THR A 1 93 ? -11.53906 22.29583 -1.21048 1.000 19.81074 93 THR A O 1
ATOM 705 N N . ARG A 1 94 ? -10.69290 20.58895 -2.41852 1.000 21.16400 94 ARG A N 1
ATOM 706 C CA . ARG A 1 94 ? -11.95830 19.89818 -2.63037 1.000 22.18904 94 ARG A CA 1
ATOM 707 C C . ARG A 1 94 ? -11.71374 18.40335 -2.53432 1.000 20.70480 94 ARG A C 1
ATOM 708 O O . ARG A 1 94 ? -10.77634 17.88954 -3.14639 1.000 21.71681 94 ARG A O 1
ATOM 716 N N . ALA A 1 95 ? -12.55608 17.71258 -1.78087 1.000 18.52475 95 ALA A N 1
ATOM 717 C CA . ALA A 1 95 ? -12.50339 16.26671 -1.66009 1.000 17.89125 95 ALA A CA 1
ATOM 718 C C . ALA A 1 95 ? -13.88158 15.71261 -1.98821 1.000 17.63305 95 ALA A C 1
ATOM 719 O O . ALA A 1 95 ? -14.88714 16.18515 -1.45449 1.000 18.16612 95 ALA A O 1
ATOM 721 N N . ILE A 1 96 ? -13.93775 14.69245 -2.83157 1.000 18.13547 96 ILE A N 1
ATOM 722 C CA . ILE A 1 96 ? -15.20383 14.06823 -3.18494 1.000 19.41442 96 ILE A CA 1
ATOM 723 C C . ILE A 1 96 ? -15.15440 12.58811 -2.83904 1.000 19.24502 96 ILE A C 1
ATOM 724 O O . ILE A 1 96 ? -14.11268 11.93118 -2.98284 1.000 19.96385 96 ILE A O 1
ATOM 729 N N . GLY A 1 97 ? -16.26258 12.08230 -2.31664 1.000 18.73393 97 GLY A N 1
ATOM 730 C CA . GLY A 1 97 ? -16.37974 10.66597 -2.03127 1.000 18.78790 97 GLY A CA 1
ATOM 731 C C . GLY A 1 97 ? -17.28894 9.99655 -3.03345 1.000 19.84285 97 GLY A C 1
ATOM 732 O O . GLY A 1 97 ? -18.44377 10.42619 -3.21967 1.000 19.26783 97 GLY A O 1
ATOM 733 N N . ILE A 1 98 ? -16.77479 8.98372 -3.72375 1.000 21.55610 98 ILE A N 1
ATOM 734 C CA . ILE A 1 98 ? -17.56129 8.28327 -4.73737 1.000 24.51174 98 ILE A CA 1
ATOM 735 C C . ILE A 1 98 ? -17.65312 6.79494 -4.41962 1.000 28.17316 98 ILE A C 1
ATOM 736 O O . ILE A 1 98 ? -16.74762 6.19341 -3.82462 1.000 29.09104 98 ILE A O 1
ATOM 741 N N . ASP A 1 99 ? -18.77634 6.20897 -4.82266 1.000 30.44851 99 ASP A N 1
ATOM 742 C CA . ASP A 1 99 ? -19.10671 4.80256 -4.58301 1.000 33.87951 99 ASP A CA 1
ATOM 743 C C . ASP A 1 99 ? -18.70814 4.32768 -3.18843 1.000 34.88047 99 ASP A C 1
ATOM 744 O O . ASP A 1 99 ? -18.15807 3.23336 -3.01876 1.000 34.82337 99 ASP A O 1
ATOM 749 N N . LEU A 1 100 ? -18.95571 5.16268 -2.18846 1.000 35.44031 100 LEU A N 1
ATOM 750 C CA . LEU A 1 100 ? -18.72512 4.75049 -0.81454 1.000 36.52225 100 LEU A CA 1
ATOM 75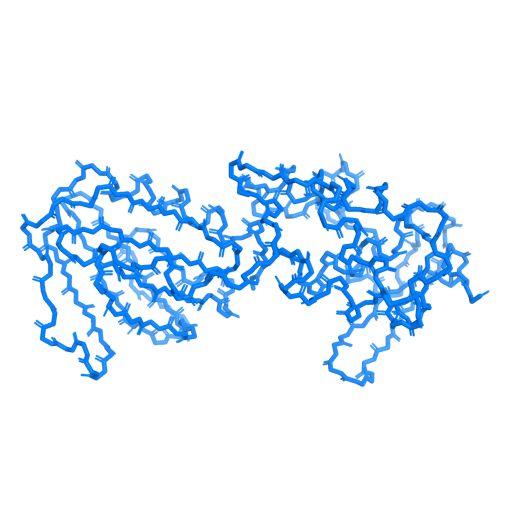1 C C . LEU A 1 100 ? -19.72918 3.66267 -0.46624 1.000 37.19557 100 LEU A C 1
ATOM 752 O O . LEU A 1 100 ? -20.86664 3.67367 -0.94820 1.000 38.61856 100 LEU A O 1
ATOM 757 N N . GLY A 1 101 ? -19.29340 2.68399 0.31774 1.000 35.92089 101 GLY A N 1
ATOM 758 C CA . GLY A 1 101 ? -20.25546 1.77979 0.90175 1.000 33.96925 101 GLY A CA 1
ATOM 759 C C . GLY A 1 101 ? -21.08067 2.56973 1.89241 1.000 32.38068 101 GLY A C 1
ATOM 760 O O . GLY A 1 101 ? -21.94718 3.36793 1.52603 1.000 33.42649 101 GLY A O 1
ATOM 761 N N . ILE A 1 102 ? -20.78616 2.39072 3.16490 1.000 29.49813 102 ILE A N 1
ATOM 762 C CA . ILE A 1 102 ? -21.42130 3.21158 4.17856 1.00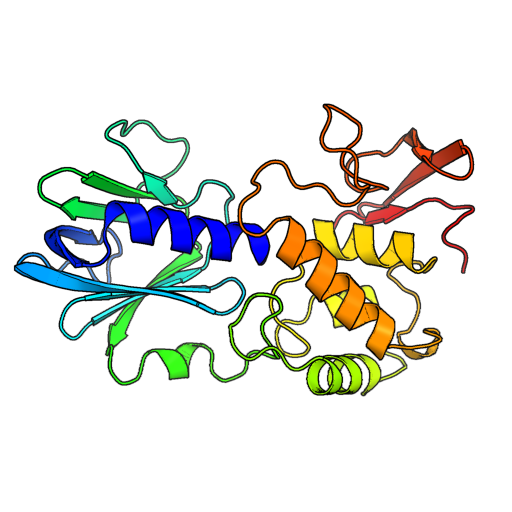0 27.19718 102 ILE A CA 1
ATOM 763 C C . ILE A 1 102 ? -20.86368 4.61945 4.11713 1.000 23.90377 102 ILE A C 1
ATOM 764 O O . ILE A 1 102 ? -19.65587 4.82419 3.97953 1.000 23.04799 102 ILE A O 1
ATOM 769 N N . LEU A 1 103 ? -21.75863 5.59852 4.19273 1.000 21.80183 103 LEU A N 1
ATOM 770 C CA . LEU A 1 103 ? -21.38420 6.98514 4.43071 1.000 20.85836 103 LEU A CA 1
ATOM 771 C C . LEU A 1 103 ? -22.41529 7.52576 5.40009 1.000 20.07942 103 LEU A C 1
ATOM 772 O O . LEU A 1 103 ? -23.60727 7.54697 5.07408 1.000 21.10146 103 LEU A O 1
ATOM 777 N N . GLU A 1 104 ? -21.98622 7.89589 6.60813 1.000 17.92390 104 GLU A N 1
ATOM 778 C CA . GLU A 1 104 ? -22.93257 8.33647 7.62464 1.000 18.47998 104 GLU A CA 1
ATOM 779 C C . GLU A 1 104 ? -22.26746 9.40537 8.46648 1.000 17.67776 104 GLU A C 1
ATOM 780 O O . GLU A 1 104 ? -21.04746 9.53376 8.48669 1.000 18.85089 104 GLU A O 1
ATOM 786 N N . VAL A 1 105 ? -23.07662 10.18267 9.16528 1.000 16.78956 105 VAL A N 1
ATOM 787 C CA . VAL A 1 105 ? -22.56997 11.21522 10.05434 1.000 17.14603 105 VAL A CA 1
ATOM 788 C C . VAL A 1 105 ? -22.90250 10.77778 11.47307 1.000 18.17884 105 VAL A C 1
ATOM 789 O O . VAL A 1 105 ? -24.08172 10.64437 11.82408 1.000 20.04369 105 VAL A O 1
ATOM 793 N N . LEU A 1 106 ? -21.86788 10.51537 12.26713 1.000 16.71438 106 LEU A N 1
ATOM 794 C CA . LEU A 1 106 ? -21.99638 10.01786 13.62745 1.000 16.28524 106 LEU A CA 1
ATOM 795 C C . LEU A 1 106 ? -21.72686 11.14211 14.60701 1.000 15.37915 106 LEU A C 1
ATOM 796 O O . LEU A 1 106 ? -21.13757 12.17126 14.26662 1.000 14.81600 106 LEU A O 1
ATOM 801 N N . ASP A 1 107 ? -22.17000 10.92939 15.83716 1.000 15.44312 107 ASP A N 1
ATOM 802 C CA . ASP A 1 107 ? -21.71865 11.78434 16.92728 1.000 15.73528 107 ASP A CA 1
ATOM 803 C C . ASP A 1 107 ? -20.21004 11.62683 17.10102 1.000 15.86200 107 ASP A C 1
ATOM 804 O O . ASP A 1 107 ? -19.70229 10.50877 17.19676 1.000 15.90017 107 ASP A O 1
ATOM 809 N N . ARG A 1 108 ? -19.49285 12.74697 17.12426 1.000 15.93410 108 ARG A N 1
ATOM 810 C CA . ARG A 1 108 ? -18.04157 12.69201 17.23645 1.000 16.40410 108 ARG A CA 1
ATOM 811 C C . ARG A 1 108 ? -17.60234 12.02478 18.53658 1.000 16.68649 108 ARG A C 1
ATOM 812 O O . ARG A 1 108 ? -16.68902 11.18612 18.54303 1.000 17.40776 108 ARG A O 1
ATOM 820 N N . GLY A 1 109 ? -18.23210 12.39627 19.65678 1.000 16.15712 109 GLY A N 1
ATOM 821 C CA . GLY A 1 109 ? -17.79432 11.89992 20.94945 1.000 17.27799 109 GLY A CA 1
ATOM 822 C C . GLY A 1 109 ? -17.85696 10.39094 21.08657 1.000 17.79975 109 GLY A C 1
ATOM 823 O O . GLY A 1 109 ? -17.07091 9.80435 21.83096 1.000 20.21969 109 GLY A O 1
ATOM 824 N N . THR A 1 110 ? -18.77630 9.73708 20.37409 1.000 16.91558 110 THR A N 1
ATOM 825 C CA . THR A 1 110 ? -18.95351 8.29331 20.44602 1.000 16.97044 110 THR A CA 1
ATOM 826 C C . THR A 1 110 ? -18.60865 7.58505 19.13219 1.000 15.66466 110 THR A C 1
ATOM 827 O O . THR A 1 110 ? -18.99380 6.42488 18.94115 1.000 16.46250 110 THR A O 1
ATOM 831 N N . ASP A 1 111 ? -17.87058 8.24046 18.23296 1.000 15.07545 111 ASP A N 1
ATOM 832 C CA . ASP A 1 111 ? -17.67934 7.67390 16.89749 1.000 15.69219 111 ASP A CA 1
ATOM 833 C C . ASP A 1 111 ? -16.95989 6.33445 16.90483 1.000 16.77315 111 ASP A C 1
ATOM 834 O O . ASP A 1 111 ? -17.24315 5.50141 16.04374 1.000 18.82749 111 ASP A O 1
ATOM 839 N N . MET A 1 112 ? -16.08059 6.06799 17.88214 1.000 16.69174 112 MET A N 1
ATOM 840 C CA . MET A 1 112 ? -15.35626 4.79620 17.87314 1.000 18.35596 112 MET A CA 1
ATOM 841 C C . MET A 1 112 ? -16.22412 3.60164 18.27449 1.000 19.31945 112 MET A C 1
ATOM 842 O O . MET A 1 112 ? -15.80791 2.44943 18.06552 1.000 19.99293 112 MET A O 1
ATOM 847 N N . ASP A 1 113 ? -17.42053 3.84071 18.82260 1.000 20.94545 113 ASP A N 1
ATOM 848 C CA . ASP A 1 113 ? -18.34813 2.74315 19.09283 1.000 22.76623 113 ASP A CA 1
ATOM 849 C C . ASP A 1 113 ? -18.74789 2.04209 17.80526 1.000 23.93499 113 ASP A C 1
ATOM 850 O O . ASP A 1 113 ? -19.10957 0.86445 17.83266 1.000 25.48795 113 ASP A O 1
ATOM 855 N N . ALA A 1 114 ? -18.66144 2.73287 16.66970 1.000 24.03355 114 ALA A N 1
ATOM 856 C CA . ALA A 1 114 ? -19.05105 2.11901 15.40975 1.000 24.37807 114 ALA A CA 1
ATOM 857 C C . ALA A 1 114 ? -18.16848 0.93401 15.05956 1.000 24.55703 114 ALA A C 1
ATOM 858 O O . ALA A 1 114 ? -18.60691 0.05346 14.31175 1.000 25.88133 114 ALA A O 1
ATOM 860 N N . VAL A 1 115 ? -16.93881 0.89114 15.57938 1.000 22.84693 115 VAL A N 1
ATOM 861 C CA . VAL A 1 115 ? -15.94755 -0.07856 15.12570 1.000 20.78618 115 VAL A CA 1
ATOM 862 C C . VAL A 1 115 ? -15.18969 -0.69645 16.30399 1.000 18.89340 115 VAL A C 1
ATOM 863 O O . VAL A 1 115 ? -14.09449 -1.24490 16.13358 1.000 17.70531 115 VAL A O 1
ATOM 867 N N . ALA A 1 116 ? -15.78007 -0.66426 17.49912 1.000 19.09350 116 ALA A N 1
ATOM 868 C CA . ALA A 1 116 ? -15.05325 -1.12193 18.68503 1.000 19.33216 116 ALA A CA 1
ATOM 869 C C . ALA A 1 116 ? -14.73428 -2.61523 18.65508 1.000 20.00238 116 ALA A C 1
ATOM 870 O O . ALA A 1 116 ? -13.82542 -3.05830 19.37356 1.000 21.17259 116 ALA A O 1
ATOM 872 N N . TYR A 1 117 ? -15.45847 -3.39868 17.85002 1.000 18.98935 117 TYR A N 1
ATOM 873 C CA . TYR A 1 117 ? -15.22578 -4.83065 17.72895 1.000 18.66656 117 TYR A CA 1
ATOM 874 C C . TYR A 1 117 ? -14.00767 -5.18349 16.88531 1.000 16.80471 117 TYR A C 1
ATOM 875 O O . TYR A 1 117 ? -13.64556 -6.37054 16.84340 1.000 16.97939 117 TYR A O 1
ATOM 884 N N . LEU A 1 118 ? -13.38567 -4.22564 16.19174 1.000 15.30061 118 LEU A N 1
ATOM 885 C CA . LEU A 1 118 ? -12.29720 -4.58294 15.28554 1.000 14.86621 118 LEU A CA 1
ATOM 886 C C . LEU A 1 118 ? -11.13528 -5.21544 16.03442 1.000 14.77848 118 LEU A C 1
ATOM 887 O O . LEU A 1 118 ? -10.77989 -4.80143 17.14182 1.000 15.71110 118 LEU A O 1
ATOM 892 N N . GLY A 1 119 ? -10.54339 -6.23457 15.42300 1.000 13.71430 119 GLY A N 1
ATOM 893 C CA . GLY A 1 119 ? -9.27668 -6.73994 15.90587 1.000 14.04270 119 GLY A CA 1
ATOM 894 C C . GLY A 1 119 ? -8.18083 -5.71569 15.69649 1.000 14.65692 119 GLY A C 1
ATOM 895 O O . GLY A 1 119 ? -8.39892 -4.68581 15.05992 1.000 14.61948 119 GLY A O 1
ATOM 896 N N . PRO A 1 120 ? -6.97878 -5.99318 16.20999 1.000 15.29803 120 PRO A N 1
ATOM 897 C CA . PRO A 1 120 ? -5.87538 -5.03094 16.10761 1.000 15.59922 120 PRO A CA 1
ATOM 898 C C . PRO A 1 120 ? -5.66989 -4.53708 14.68096 1.000 14.55918 120 PRO A C 1
ATOM 899 O O . PRO A 1 120 ? -5.64475 -5.31783 13.71868 1.000 14.24568 120 PRO A O 1
ATOM 903 N N . ASP A 1 121 ? -5.52171 -3.22498 14.54339 1.000 14.45160 121 ASP A N 1
ATOM 904 C CA . ASP A 1 121 ? -5.43175 -2.60917 13.22827 1.000 14.70205 121 ASP A CA 1
ATOM 905 C C . ASP A 1 121 ? -3.99147 -2.68179 12.74624 1.000 14.44549 121 ASP A C 1
ATOM 906 O O . ASP A 1 121 ? -3.08836 -2.11224 13.37638 1.000 14.94664 121 ASP A O 1
ATOM 911 N N . LEU A 1 122 ? -3.78772 -3.39336 11.63022 1.000 13.98338 122 LEU A N 1
ATOM 912 C CA . LEU A 1 122 ? -2.45638 -3.56737 11.07072 1.000 14.98923 122 LEU A CA 1
ATOM 913 C C . LEU A 1 122 ? -1.74999 -2.23507 10.84540 1.000 16.84002 122 LEU A C 1
ATOM 914 O O . LEU A 1 122 ? -0.51542 -2.18242 10.88156 1.000 17.82014 122 LEU A O 1
ATOM 919 N N . LEU A 1 123 ? -2.49902 -1.15437 10.59013 1.000 17.32717 123 LEU A N 1
ATOM 920 C CA . LEU A 1 123 ? -1.90461 0.16364 10.36282 1.000 17.79172 123 LEU A CA 1
ATOM 921 C C . LEU A 1 123 ? -2.28401 1.17794 11.43489 1.000 18.80649 123 LEU A C 1
ATOM 922 O O . LEU A 1 123 ? -2.08607 2.38367 11.23581 1.000 20.35571 123 LEU A O 1
ATOM 927 N N . GLY A 1 124 ? -2.81678 0.71931 12.56196 1.000 18.96285 124 GLY A N 1
ATOM 928 C CA . GLY A 1 124 ? -3.22740 1.59693 13.63692 1.000 20.93780 124 GLY A CA 1
ATOM 929 C C . GLY A 1 124 ? -2.08243 1.87651 14.58050 1.000 25.06030 124 GLY A C 1
ATOM 930 O O . GLY A 1 124 ? -1.13585 1.08630 14.68805 1.000 26.32225 124 GLY A O 1
ATOM 931 N N . PRO A 1 125 ? -2.16236 3.00013 15.30514 1.000 28.40902 125 PRO A N 1
ATOM 932 C CA . PRO A 1 125 ? -0.99315 3.45909 16.08397 1.000 31.76868 125 PRO A CA 1
ATOM 933 C C . PRO A 1 125 ? -0.54589 2.50973 17.17768 1.000 34.78267 125 PRO A C 1
ATOM 934 O O . PRO A 1 125 ? 0.64288 2.51368 17.53470 1.000 36.63590 125 PRO A O 1
ATOM 938 N N . ASP A 1 126 ? -1.44660 1.70948 17.73566 1.000 35.07676 126 ASP A N 1
ATOM 939 C CA . ASP A 1 126 ? -1.13598 0.86565 18.88156 1.000 35.43415 126 ASP A CA 1
ATOM 940 C C . ASP A 1 126 ? -1.23478 -0.61272 18.51810 1.000 34.33654 126 ASP A C 1
ATOM 941 O O . ASP A 1 126 ? -1.81010 -1.40826 19.26270 1.000 34.54396 126 ASP A O 1
ATOM 946 N N . TRP A 1 127 ? -0.71380 -0.99155 17.34818 1.000 33.17388 127 TRP A N 1
ATOM 947 C CA . TRP A 1 127 ? -0.81181 -2.36885 16.87518 1.000 31.37339 127 TRP A CA 1
ATOM 948 C C . TRP A 1 127 ? -0.24993 -3.33940 17.91544 1.000 30.84436 127 TRP A C 1
ATOM 949 O O . TRP A 1 127 ? 0.69871 -3.02453 18.64329 1.000 32.57553 127 TRP A O 1
ATOM 960 N N . GLU A 1 128 ? -0.85767 -4.52848 17.99899 1.000 29.15584 128 GLU A N 1
ATOM 961 C CA . GLU A 1 128 ? -0.53738 -5.51132 19.03868 1.000 26.80168 128 GLU A CA 1
ATOM 962 C C . GLU A 1 128 ? -0.44338 -6.89998 18.42048 1.000 22.87973 128 GLU A C 1
ATOM 963 O O . GLU A 1 128 ? -1.44767 -7.62205 18.32182 1.000 21.49118 128 GLU A O 1
ATOM 969 N N . PRO A 1 129 ? 0.75453 -7.31325 17.98491 1.000 19.78081 129 PRO A N 1
ATOM 970 C CA . PRO A 1 129 ? 0.84017 -8.55186 17.19353 1.000 18.82629 129 PRO A CA 1
ATOM 971 C C . PRO A 1 129 ? 0.45030 -9.79192 17.97634 1.000 18.48266 129 PRO A C 1
ATOM 972 O O . PRO A 1 129 ? -0.07889 -10.74478 17.38836 1.000 18.72422 129 PRO A O 1
ATOM 976 N N . ARG A 1 130 ? 0.69841 -9.83136 19.29048 1.000 17.63174 130 ARG A N 1
ATOM 977 C CA . ARG A 1 130 ? 0.32466 -11.03585 20.01692 1.000 17.25806 130 ARG A CA 1
ATOM 978 C C . ARG A 1 130 ? -1.18673 -11.19446 20.08801 1.000 16.62857 130 ARG A C 1
ATOM 979 O O . ARG A 1 130 ? -1.69868 -12.32210 20.05024 1.000 16.60259 130 ARG A O 1
ATOM 987 N N . VAL A 1 131 ? -1.92310 -10.08384 20.20319 1.000 16.46059 131 VAL A N 1
ATOM 988 C CA . VAL A 1 131 ? -3.37748 -10.17245 20.17099 1.000 16.14352 131 VAL A CA 1
ATOM 989 C C . VAL A 1 131 ? -3.83261 -10.75628 18.84413 1.000 15.57155 131 VAL A C 1
ATOM 990 O O . VAL A 1 131 ? -4.64682 -11.68362 18.79156 1.000 15.84704 131 VAL A O 1
ATOM 994 N N . ALA A 1 132 ? -3.29570 -10.22780 17.74960 1.000 15.18575 132 ALA A N 1
ATOM 995 C CA . ALA A 1 132 ? -3.68533 -10.71555 16.43639 1.000 14.91472 132 ALA A CA 1
ATOM 996 C C . ALA A 1 132 ? -3.30858 -12.18071 16.27610 1.000 15.05839 132 ALA A C 1
ATOM 997 O O . ALA A 1 132 ? -4.08741 -12.96178 15.72877 1.000 15.71744 132 ALA A O 1
ATOM 999 N N . ALA A 1 133 ? -2.11550 -12.56455 16.74647 1.000 16.05448 133 ALA A N 1
ATOM 1000 C CA . ALA A 1 133 ? -1.65512 -13.94414 16.61966 1.000 16.52854 133 ALA A CA 1
ATOM 1001 C C . ALA A 1 133 ? -2.54014 -14.89484 17.41508 1.000 17.19384 133 ALA A C 1
ATOM 1002 O O . ALA A 1 133 ? -2.89425 -15.97025 16.93017 1.000 17.70723 133 ALA A O 1
ATOM 1004 N N . ASP A 1 134 ? -2.87692 -14.53843 18.65738 1.000 17.60054 134 ASP A N 1
ATOM 1005 C CA . ASP A 1 134 ? -3.79629 -15.37779 19.42395 1.000 18.48252 134 ASP A CA 1
ATOM 1006 C C . ASP A 1 134 ? -5.17666 -15.42823 18.80688 1.000 16.80657 134 ASP A C 1
ATOM 1007 O O . ASP A 1 134 ? -5.82377 -16.47965 18.82554 1.000 18.13244 134 ASP A O 1
ATOM 1012 N N . ASN A 1 135 ? -5.64756 -14.31411 18.24617 1.000 15.85855 135 ASN A N 1
ATOM 1013 C CA . ASN A 1 135 ? -6.93073 -14.37528 17.55945 1.000 15.38103 135 ASN A CA 1
ATOM 1014 C C . ASN A 1 135 ? -6.83851 -15.29468 16.35692 1.000 16.88285 135 ASN A C 1
ATOM 1015 O O . ASN A 1 135 ? -7.76277 -16.06207 16.08860 1.000 17.72454 135 ASN A O 1
ATOM 1020 N N . LEU A 1 136 ? -5.74137 -15.20067 15.59883 1.000 17.61658 136 LEU A N 1
ATOM 1021 C CA . LEU A 1 136 ? -5.60696 -15.98962 14.37967 1.000 19.46914 136 LEU A CA 1
ATOM 1022 C C . LEU A 1 136 ? -5.54870 -17.47525 14.70410 1.000 20.82390 136 LEU A C 1
ATOM 1023 O O . LEU A 1 136 ? -6.11474 -18.29776 13.97616 1.000 21.75261 136 LEU A O 1
ATOM 1028 N N . ALA A 1 137 ? -4.87930 -17.83422 15.79582 1.000 21.87546 137 ALA A N 1
ATOM 1029 C CA . ALA A 1 137 ? -4.68322 -19.22142 16.18305 1.000 22.55010 137 ALA A CA 1
ATOM 1030 C C . ALA A 1 137 ? -5.76986 -19.75130 17.10586 1.000 22.81894 137 ALA A C 1
ATOM 1031 O O . ALA A 1 137 ? -5.70687 -20.92168 17.49744 1.000 23.36533 137 ALA A O 1
ATOM 1033 N N . ALA A 1 138 ? -6.76549 -18.93331 17.45289 1.000 22.74085 138 ALA A N 1
ATOM 1034 C CA . ALA A 1 138 ? -7.73174 -19.32859 18.47581 1.000 23.61207 138 ALA A CA 1
ATOM 1035 C C . ALA A 1 138 ? -8.54558 -20.53393 18.04608 1.000 25.13541 138 ALA A C 1
ATOM 1036 O O . ALA A 1 138 ? -8.97604 -21.33277 18.88857 1.000 26.19941 138 ALA A O 1
ATOM 1038 N N . ASP A 1 139 ? -8.76150 -20.69230 16.74775 1.000 25.63650 139 ASP A N 1
ATOM 1039 C CA . ASP A 1 139 ? -9.52024 -21.82342 16.22763 1.000 26.83073 139 ASP A CA 1
ATOM 1040 C C . ASP A 1 139 ? -8.65923 -22.47167 15.15615 1.000 27.27299 139 ASP A C 1
ATOM 1041 O O . ASP A 1 139 ? -8.66865 -22.05586 13.98893 1.000 26.79462 139 ASP A O 1
ATOM 1046 N N . PRO A 1 140 ? -7.88324 -23.49044 15.52697 1.000 28.37405 140 PRO A N 1
ATOM 1047 C CA . PRO A 1 140 ? -6.91785 -24.05277 14.58099 1.000 29.06718 140 PRO A CA 1
ATOM 1048 C C . PRO A 1 140 ? -7.55492 -24.72728 13.39595 1.000 27.86820 140 PRO A C 1
ATOM 1049 O O . PRO A 1 140 ? -6.89607 -24.86168 12.36004 1.000 28.14546 140 PRO A O 1
ATOM 1053 N N . ASP A 1 141 ? -8.81248 -25.15587 13.49332 1.000 27.13814 141 ASP A N 1
ATOM 1054 C CA . ASP A 1 141 ? -9.42293 -25.77030 12.32882 1.000 27.15111 141 ASP A CA 1
ATOM 1055 C C . ASP A 1 141 ? -10.02030 -24.76271 11.37490 1.000 26.00633 141 ASP A C 1
ATOM 1056 O O . ASP A 1 141 ? -10.59431 -25.15623 10.35687 1.000 26.34638 141 ASP A O 1
ATOM 1061 N N . ARG A 1 142 ? -9.91461 -23.48885 11.67783 1.000 24.82649 142 ARG A N 1
ATOM 1062 C CA . ARG A 1 142 ? -10.46532 -22.51013 10.78486 1.000 24.73446 142 ARG A CA 1
ATOM 1063 C C . ARG A 1 142 ? -9.57191 -22.39020 9.55213 1.000 24.06358 142 ARG A C 1
ATOM 1064 O O . ARG A 1 142 ? -8.34222 -22.35101 9.67485 1.000 24.14141 142 ARG A O 1
ATOM 1072 N N . PRO A 1 143 ? -10.15352 -22.32516 8.35904 1.000 24.15685 143 PRO A N 1
ATOM 1073 C CA . PRO A 1 143 ? -9.33440 -22.13187 7.15762 1.000 23.55774 143 PRO A CA 1
ATOM 1074 C C . PRO A 1 143 ? -8.57398 -20.81216 7.22314 1.000 22.19074 143 PRO A C 1
ATOM 1075 O O . PRO A 1 143 ? -9.10518 -19.77886 7.64646 1.000 22.61415 143 PRO A O 1
ATOM 1079 N N . LEU A 1 144 ? -7.32552 -20.85759 6.74925 1.000 20.96501 144 LEU A N 1
ATOM 1080 C CA . LEU A 1 144 ? -6.39330 -19.74219 6.90867 1.000 19.58162 144 LEU A CA 1
ATOM 1081 C C . LEU A 1 144 ? -6.92288 -18.46152 6.27386 1.000 18.80051 144 LEU A C 1
ATOM 1082 O O . LEU A 1 144 ? -6.88801 -17.39883 6.89594 1.000 16.98615 144 LEU A O 1
ATOM 1087 N N . ALA A 1 145 ? -7.41085 -18.53574 5.03782 1.000 18.54399 145 ALA A N 1
ATOM 1088 C CA . ALA A 1 145 ? -7.82808 -17.30239 4.37600 1.000 19.17500 145 ALA A CA 1
ATOM 1089 C C . ALA A 1 145 ? -9.01661 -16.66168 5.08931 1.000 18.72500 145 ALA A C 1
ATOM 1090 O O . ALA A 1 145 ? -9.06879 -15.43819 5.24867 1.000 18.51176 145 ALA A O 1
ATOM 1092 N N . GLN A 1 146 ? -9.97715 -17.47010 5.54150 1.000 19.60820 146 GLN A N 1
ATOM 1093 C CA . GLN A 1 146 ? -11.12572 -16.91980 6.25593 1.000 21.31017 146 GLN A CA 1
ATOM 1094 C C . GLN A 1 146 ? -10.69429 -16.21711 7.52751 1.000 19.75524 146 GLN A C 1
ATOM 1095 O O . GLN A 1 146 ? -11.19502 -15.13075 7.84276 1.000 19.94725 146 GLN A O 1
ATOM 1101 N N . ALA A 1 147 ? -9.72848 -16.78770 8.23709 1.000 18.65281 147 ALA A N 1
ATOM 1102 C CA . ALA A 1 147 ? -9.23111 -16.14568 9.44634 1.000 17.36189 147 ALA A CA 1
ATOM 1103 C C . ALA A 1 147 ? -8.51141 -14.84451 9.13280 1.000 16.28965 147 ALA A C 1
ATOM 1104 O O . ALA A 1 147 ? -8.71285 -13.84857 9.83082 1.000 16.06008 147 ALA A O 1
ATOM 1106 N N . LEU A 1 148 ? -7.65683 -14.83507 8.09583 1.000 15.60535 148 LEU A N 1
ATOM 1107 C CA . LEU A 1 148 ? -6.92434 -13.61532 7.73044 1.000 14.68127 148 LEU A CA 1
ATOM 1108 C C . LEU A 1 148 ? -7.86972 -12.47956 7.35193 1.000 14.81638 148 LEU A C 1
ATOM 1109 O O . LEU A 1 148 ? -7.57885 -11.30390 7.62487 1.000 14.89809 148 LEU A O 1
ATOM 1114 N N . LEU A 1 149 ? -8.98683 -12.80933 6.69552 1.000 14.66418 149 LEU A N 1
ATOM 1115 C CA . LEU A 1 149 ? -9.93293 -11.82541 6.17590 1.000 14.21268 149 LEU A CA 1
ATOM 1116 C C . LEU A 1 149 ? -10.94414 -11.35472 7.21284 1.000 14.43747 149 LEU A C 1
ATOM 1117 O O . LEU A 1 149 ? -11.69960 -10.41147 6.93463 1.000 14.40562 149 LEU A O 1
ATOM 1122 N N . ASP A 1 150 ? -10.97807 -11.98436 8.38868 1.000 15.08544 150 ASP A N 1
ATOM 1123 C CA . ASP A 1 150 ? -11.94808 -11.65675 9.42882 1.000 15.51307 150 ASP A CA 1
ATOM 1124 C C . ASP A 1 150 ? -11.45516 -10.42668 10.19080 1.000 13.92416 150 ASP A C 1
ATOM 1125 O O . ASP A 1 150 ? -10.43711 -10.48041 10.89827 1.000 14.53428 150 ASP A O 1
ATOM 1130 N N . GLN A 1 151 ? -12.17490 -9.31085 10.03845 1.000 12.46132 151 GLN A N 1
ATOM 1131 C CA . GLN A 1 151 ? -11.70799 -8.05618 10.62906 1.000 12.25932 151 GLN A CA 1
ATOM 1132 C C . GLN A 1 151 ? -11.74700 -8.05540 12.14717 1.000 13.25467 151 GLN A C 1
ATOM 1133 O O . GLN A 1 151 ? -11.14180 -7.16322 12.75382 1.000 13.79098 151 GLN A O 1
ATOM 1139 N N . ARG A 1 152 ? -12.39537 -9.04675 12.76956 1.000 13.84537 152 ARG A N 1
ATOM 1140 C CA . ARG A 1 152 ? -12.36821 -9.17727 14.21881 1.000 13.91552 152 ARG A CA 1
ATOM 1141 C C . ARG A 1 152 ? -11.09472 -9.88863 14.66650 1.000 13.88014 152 ARG A C 1
ATOM 1142 O O . ARG A 1 152 ? -10.68336 -9.72704 15.80894 1.000 14.41675 152 ARG A O 1
ATOM 1150 N N . VAL A 1 153 ? -10.43463 -10.63012 13.77022 1.000 14.79609 153 VAL A N 1
ATOM 1151 C CA . VAL A 1 153 ? -9.14368 -11.22666 14.09227 1.000 14.51714 153 VAL A CA 1
ATOM 1152 C C . VAL A 1 153 ? -8.05581 -10.16177 14.07536 1.000 14.42606 153 VAL A C 1
ATOM 1153 O O . VAL A 1 153 ? -7.27835 -10.01670 15.02502 1.000 14.50966 153 VAL A O 1
ATOM 1157 N N . MET A 1 154 ? -8.01008 -9.39179 12.99635 1.000 14.30757 154 MET A N 1
ATOM 1158 C CA . MET A 1 154 ? -7.11324 -8.25962 12.83837 1.000 13.54584 154 MET A CA 1
ATOM 1159 C C . MET A 1 154 ? -7.67407 -7.45859 11.67393 1.000 12.59737 154 MET A C 1
ATOM 1160 O O . MET A 1 154 ? -8.37588 -8.01410 10.82074 1.000 13.33280 154 MET A O 1
ATOM 1165 N N . ALA A 1 155 ? -7.42573 -6.15203 11.65703 1.000 12.76258 155 ALA A N 1
ATOM 1166 C CA . ALA A 1 155 ? -8.09412 -5.29704 10.68151 1.000 12.54067 155 ALA A CA 1
ATOM 1167 C C . ALA A 1 155 ? -7.11428 -4.88937 9.59477 1.000 12.65333 155 ALA A C 1
ATOM 1168 O O . ALA A 1 155 ? -6.02366 -4.37460 9.88994 1.000 13.73764 155 ALA A O 1
ATOM 1170 N N . GLY A 1 156 ? -7.50957 -5.10800 8.33994 1.000 12.15119 156 GLY A N 1
ATOM 1171 C CA . GLY A 1 156 ? -6.7876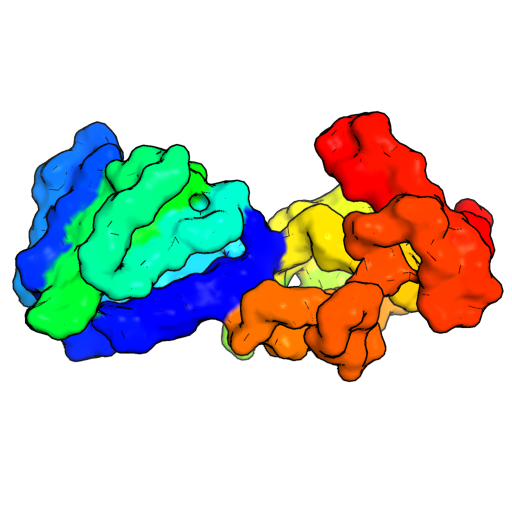1 -4.54587 7.21008 1.000 12.55275 156 GLY A CA 1
ATOM 1172 C C . GLY A 1 156 ? -6.50810 -5.47554 6.03932 1.000 12.35035 156 GLY A C 1
ATOM 1173 O O . GLY A 1 156 ? -6.27641 -4.98012 4.93321 1.000 12.80785 156 GLY A O 1
ATOM 1174 N N . VAL A 1 157 ? -6.53606 -6.80389 6.22698 1.000 12.12972 157 VAL A N 1
ATOM 1175 C CA . VAL A 1 157 ? -6.26455 -7.71603 5.11199 1.000 12.51392 157 VAL A CA 1
ATOM 1176 C C . VAL A 1 157 ? -7.50274 -7.82780 4.23654 1.000 12.58480 157 VAL A C 1
ATOM 1177 O O . VAL A 1 157 ? -8.61227 -8.07571 4.73551 1.000 13.89581 157 VAL A O 1
ATOM 1181 N N . GLY A 1 158 ? -7.30756 -7.68667 2.92975 1.000 12.75517 158 GLY A N 1
ATOM 1182 C CA . GLY A 1 158 ? -8.32281 -8.01534 1.95186 1.000 13.34053 158 GLY A CA 1
ATOM 1183 C C . GLY A 1 158 ? -7.81709 -9.09280 1.01251 1.000 14.01887 158 GLY A C 1
ATOM 1184 O O . GLY A 1 158 ? -6.84765 -9.78169 1.32206 1.000 13.94581 158 GLY A O 1
ATOM 1185 N N . ASN A 1 159 ? -8.46217 -9.24815 -0.13492 1.000 15.51107 159 ASN A N 1
ATOM 1186 C CA . ASN A 1 159 ? -8.14131 -10.40747 -0.96464 1.000 16.16056 159 ASN A CA 1
ATOM 1187 C C . ASN A 1 159 ? -6.71418 -10.36440 -1.52158 1.000 14.97887 159 ASN A C 1
ATOM 1188 O O . ASN A 1 159 ? -6.08568 -11.41072 -1.68310 1.000 14.26598 159 ASN A O 1
ATOM 1193 N N . VAL A 1 160 ? -6.17545 -9.18937 -1.83596 1.000 14.09611 160 VAL A N 1
ATOM 1194 C CA . VAL A 1 160 ? -4.82164 -9.15562 -2.37572 1.000 13.83391 160 VAL A CA 1
ATOM 1195 C C . VAL A 1 160 ? -3.82414 -9.59941 -1.32048 1.000 13.19811 160 VAL A C 1
ATOM 1196 O O . VAL A 1 160 ? -3.02947 -10.52087 -1.55543 1.000 13.61979 160 VAL A O 1
ATOM 1200 N N . TYR A 1 161 ? -3.86272 -8.97467 -0.13702 1.000 12.50655 161 TYR A N 1
ATOM 1201 C CA . TYR A 1 161 ? -2.91960 -9.37508 0.89680 1.000 12.24913 161 TYR A CA 1
ATOM 1202 C C . TYR A 1 161 ? -3.15824 -10.79907 1.36822 1.000 12.31166 161 TYR A C 1
ATOM 1203 O O . TYR A 1 161 ? -2.20410 -11.48380 1.73603 1.000 13.46448 161 TYR A O 1
ATOM 1212 N N . CYS A 1 162 ? -4.40929 -11.27486 1.37933 1.000 12.84149 162 CYS A N 1
ATOM 1213 C CA . CYS A 1 162 ? -4.63347 -12.66487 1.75369 1.000 13.33571 162 CYS A CA 1
ATOM 1214 C C . CYS A 1 162 ? -3.89692 -13.62071 0.81654 1.000 14.08304 162 CYS A C 1
ATOM 1215 O O . CYS A 1 162 ? -3.21508 -14.55833 1.26657 1.000 14.32472 162 CYS A O 1
ATOM 1218 N N . ASN A 1 163 ? -4.03916 -13.40196 -0.49637 1.000 14.04697 163 ASN A N 1
ATOM 1219 C CA . ASN A 1 163 ? -3.34033 -14.23350 -1.47185 1.000 14.26219 163 ASN A CA 1
ATOM 1220 C C . ASN A 1 163 ? -1.82846 -14.13511 -1.30690 1.000 14.14531 163 ASN A C 1
ATOM 1221 O O . ASN A 1 163 ? -1.11685 -15.14826 -1.39360 1.000 13.95317 163 ASN A O 1
ATOM 1226 N N . GLU A 1 164 ? -1.31549 -12.91830 -1.09121 1.000 14.16411 164 GLU A N 1
ATOM 1227 C CA . GLU A 1 164 ? 0.12319 -12.74647 -0.97916 1.000 13.33271 164 GLU A CA 1
ATOM 1228 C C . GLU A 1 164 ? 0.66788 -13.39017 0.29411 1.000 13.32020 164 GLU A C 1
ATOM 1229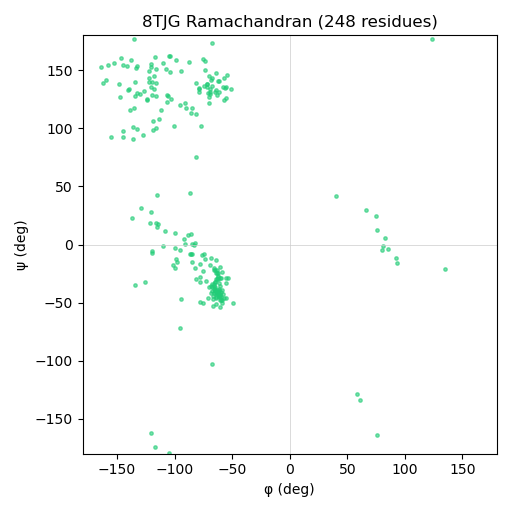 O O . GLU A 1 164 ? 1.75764 -13.99396 0.26638 1.000 13.76616 164 GLU A O 1
ATOM 1235 N N . LEU A 1 165 ? -0.04348 -13.22809 1.43072 1.000 13.31639 165 LEU A N 1
ATOM 1236 C CA . LEU A 1 165 ? 0.42150 -13.84246 2.67967 1.000 13.69856 165 LEU A CA 1
ATOM 1237 C C . LEU A 1 165 ? 0.43960 -15.36270 2.58624 1.000 14.21379 165 LEU A C 1
ATOM 1238 O O . LEU A 1 165 ? 1.37289 -16.01560 3.08429 1.000 15.09041 165 LEU A O 1
ATOM 1243 N N . CYS A 1 166 ? -0.59762 -15.95136 1.98130 1.000 14.33190 166 CYS A N 1
ATOM 1244 C CA . CYS A 1 166 ? -0.62081 -17.40227 1.81574 1.000 15.34391 166 CYS A CA 1
ATOM 1245 C C . CYS A 1 166 ? 0.59425 -17.87764 1.01703 1.000 16.17796 166 CYS A C 1
ATOM 1246 O O . CYS A 1 166 ? 1.22963 -18.87514 1.38055 1.000 16.74967 166 CYS A O 1
ATOM 1249 N N . PHE A 1 167 ? 0.98734 -17.12580 -0.01889 1.000 16.63143 167 PHE A N 1
ATOM 1250 C CA . PHE A 1 167 ? 2.17246 -17.50065 -0.79346 1.000 16.85001 167 PHE A CA 1
ATOM 1251 C C . PHE A 1 167 ? 3.44492 -17.43963 0.03919 1.000 17.71752 167 PHE A C 1
ATOM 1252 O O . PHE A 1 167 ? 4.23948 -18.39581 0.04528 1.000 17.91258 167 PHE A O 1
ATOM 1260 N N . VAL A 1 168 ? 3.69070 -16.31275 0.71628 1.000 18.32792 168 VAL A N 1
ATOM 1261 C CA . VAL A 1 168 ? 4.96314 -16.19344 1.42512 1.000 18.80227 168 VAL A CA 1
ATOM 1262 C C . VAL A 1 168 ? 5.08600 -17.20370 2.56585 1.000 18.74280 168 VAL A C 1
ATOM 1263 O O . VAL A 1 168 ? 6.20857 -17.53657 2.97228 1.000 19.58761 168 VAL A O 1
ATOM 1267 N N . PHE A 1 169 ? 3.97204 -17.72543 3.08601 1.000 17.93136 169 PHE A N 1
ATOM 1268 C CA . PHE A 1 169 ? 4.02575 -18.78142 4.09587 1.000 18.01799 169 PHE A CA 1
ATOM 1269 C C . PHE A 1 169 ? 3.80261 -20.18040 3.53639 1.000 19.05607 169 PHE A C 1
ATOM 1270 O O . PHE A 1 169 ? 3.68661 -21.13972 4.30940 1.000 20.12543 169 PHE A O 1
ATOM 1278 N N . GLY A 1 170 ? 3.78222 -20.32449 2.21581 1.000 19.29750 170 GLY A N 1
ATOM 1279 C CA . GLY A 1 170 ? 3.77826 -21.63756 1.61107 1.000 20.42071 170 GLY A CA 1
ATOM 1280 C C . GLY A 1 170 ? 2.53313 -22.43824 1.88175 1.000 20.90356 170 GLY A C 1
ATOM 1281 O O . GLY A 1 170 ? 2.60943 -23.66570 1.93444 1.000 21.31943 170 GLY A O 1
ATOM 1282 N N . ARG A 1 171 ? 1.38939 -21.78145 2.05828 1.000 21.17007 171 ARG A N 1
ATOM 1283 C CA . ARG A 1 171 ? 0.13997 -22.43209 2.42008 1.000 22.16569 171 ARG A CA 1
ATOM 1284 C C . ARG A 1 171 ? -0.92860 -22.13479 1.37835 1.000 21.89959 171 ARG A C 1
ATOM 1285 O O . ARG A 1 171 ? -1.01985 -21.00826 0.87342 1.000 21.21832 171 ARG A O 1
ATOM 1293 N N . LEU A 1 172 ? -1.76958 -23.13301 1.10708 1.000 23.79959 172 LEU A N 1
ATOM 1294 C CA . LEU A 1 172 ? -3.00279 -22.90969 0.35980 1.000 25.23709 172 LEU A CA 1
ATOM 1295 C C . LEU A 1 172 ? -4.03049 -22.18906 1.24717 1.000 26.08001 172 LEU A C 1
ATOM 1296 O O . LEU A 1 172 ? -4.03571 -22.35062 2.47177 1.000 25.62463 172 LEU A O 1
ATOM 1301 N N . PRO A 1 173 ? -4.91762 -21.38393 0.65607 1.000 26.65457 173 PRO A N 1
ATOM 1302 C CA . PRO A 1 173 ? -5.85839 -20.59600 1.47678 1.000 27.02398 173 PRO A CA 1
ATOM 1303 C C . PRO A 1 173 ? -6.82570 -21.44797 2.29788 1.000 27.58590 173 PRO A C 1
ATOM 1304 O O . PRO A 1 173 ? -7.38121 -20.95809 3.29350 1.000 26.81942 173 PRO A O 1
ATOM 1308 N N . THR A 1 174 ? -7.04959 -22.70128 1.90327 1.000 28.78788 174 THR A N 1
ATOM 1309 C CA . THR A 1 174 ? -7.89398 -23.65262 2.61621 1.000 30.52014 174 THR A CA 1
ATOM 1310 C C . THR A 1 174 ? -7.15911 -24.39730 3.71778 1.000 30.94042 174 THR A C 1
ATOM 1311 O O . THR A 1 174 ? -7.79709 -25.14870 4.47067 1.000 31.57496 174 THR A O 1
ATOM 1315 N N . ALA A 1 175 ? -5.84653 -24.24183 3.80450 1.000 30.43601 175 ALA A N 1
ATOM 1316 C CA . ALA A 1 175 ? -5.09663 -24.86656 4.87811 1.000 30.37630 175 ALA A CA 1
ATOM 1317 C C . ALA A 1 175 ? -5.64586 -24.39371 6.22229 1.000 29.67187 175 ALA A C 1
ATOM 1318 O O . ALA A 1 175 ? -5.90339 -23.19929 6.40484 1.000 30.03158 175 ALA A O 1
ATOM 1320 N N . PRO A 1 176 ? -5.84634 -25.28813 7.18035 1.000 28.68015 176 PRO A N 1
ATOM 1321 C CA . PRO A 1 176 ? -6.24806 -24.82991 8.51529 1.000 28.30967 176 PRO A CA 1
ATOM 1322 C C . PRO A 1 176 ? -5.14025 -23.98429 9.13014 1.000 27.96590 176 PRO A C 1
ATOM 1323 O O . PRO A 1 176 ? -3.95252 -24.16755 8.84297 1.000 27.62768 176 PRO A O 1
ATOM 1327 N N . VAL A 1 177 ? -5.55268 -22.99877 9.93624 1.000 27.60166 177 VAL A N 1
ATOM 1328 C CA . VAL A 1 177 ? -4.60134 -22.19655 10.69795 1.000 27.94863 177 VAL A CA 1
ATOM 1329 C C . VAL A 1 177 ? -3.70726 -23.06666 11.56459 1.000 28.76094 177 VAL A C 1
ATOM 1330 O O . VAL A 1 177 ? -2.55816 -22.69719 11.85278 1.000 28.57380 177 VAL A O 1
ATOM 1334 N N . GLY A 1 178 ? -4.20888 -24.23158 11.99001 1.000 29.10158 178 GLY A N 1
ATOM 1335 C CA . GLY A 1 178 ? -3.43445 -25.14233 12.80663 1.000 30.46900 178 GLY A CA 1
ATOM 1336 C C . GLY A 1 178 ? -2.17423 -25.63055 12.13699 1.000 31.23964 178 GLY A C 1
ATOM 1337 O O . GLY A 1 178 ? -1.26642 -26.10977 12.82050 1.000 33.09960 178 GLY A O 1
ATOM 1338 N N . THR A 1 179 ? -2.09454 -25.53134 10.81838 1.000 30.31279 179 THR A N 1
ATOM 1339 C CA . THR A 1 179 ? -0.88917 -25.95112 10.11803 1.000 30.58878 179 THR A CA 1
ATOM 1340 C C . THR A 1 179 ? 0.20316 -24.88672 10.10306 1.000 30.29968 179 THR A C 1
ATOM 1341 O O . THR A 1 179 ? 1.26288 -25.13316 9.52231 1.000 30.91220 179 THR A O 1
ATOM 1345 N N . LEU A 1 180 ? -0.01425 -23.71534 10.69492 1.000 29.35401 180 LEU A N 1
ATOM 1346 C CA . LEU A 1 180 ? 1.02638 -22.69073 10.68423 1.000 29.34600 180 LEU A CA 1
ATOM 1347 C C . LEU A 1 180 ? 2.06606 -23.01650 11.74423 1.000 30.03448 180 LEU A C 1
ATOM 1348 O O . LEU A 1 180 ? 1.71639 -23.33949 12.88386 1.000 29.74963 180 LEU A O 1
ATOM 1353 N N . LYS A 1 181 ? 3.34817 -22.90110 11.37167 1.000 30.48496 181 LYS A N 1
ATOM 1354 C CA . LYS A 1 181 ? 4.42834 -23.10623 12.33294 1.000 31.42437 181 LYS A CA 1
ATOM 1355 C C . LYS A 1 181 ? 4.46443 -22.02171 13.40497 1.000 29.89913 181 LYS A C 1
ATOM 1356 O O . LYS A 1 181 ? 4.82907 -22.30270 14.55201 1.000 30.86760 181 LYS A O 1
ATOM 1362 N N . ASP A 1 182 ? 4.10711 -20.77840 13.05613 1.000 27.33514 182 ASP A N 1
ATOM 1363 C CA . ASP A 1 182 ? 4.26710 -19.65147 13.97189 1.000 25.60223 182 ASP A CA 1
ATOM 1364 C C . ASP A 1 182 ? 3.27195 -18.56705 13.59043 1.000 23.39181 182 ASP A C 1
ATOM 1365 O O . ASP A 1 182 ? 3.56336 -17.72524 12.72511 1.000 22.57577 182 ASP A O 1
ATOM 1370 N N . PRO A 1 183 ? 2.08333 -18.56702 14.19300 1.000 21.81882 183 PRO A N 1
ATOM 1371 C CA . PRO A 1 183 ? 1.10044 -17.52037 13.85868 1.000 20.21121 183 PRO A CA 1
ATOM 1372 C C . PRO A 1 183 ? 1.58900 -16.11168 14.14674 1.000 18.62412 183 PRO A C 1
ATOM 1373 O O . PRO A 1 183 ? 1.17768 -15.16521 13.46071 1.000 18.07317 183 PRO A O 1
ATOM 1377 N N . LEU A 1 184 ? 2.47746 -15.93405 15.12137 1.000 18.54146 184 LEU A N 1
ATOM 1378 C CA . LEU A 1 184 ? 3.00331 -14.59862 15.37564 1.000 18.64437 184 LEU A CA 1
ATOM 1379 C C . LEU A 1 184 ? 3.76799 -14.06337 14.17242 1.000 18.83380 184 LEU A C 1
ATOM 1380 O O . LEU A 1 184 ? 3.62729 -12.88995 13.80697 1.000 18.16009 184 LEU A O 1
ATOM 1385 N N . ARG A 1 185 ? 4.55914 -14.91862 13.53101 1.000 19.77179 185 ARG A N 1
ATOM 1386 C CA . ARG A 1 185 ? 5.30094 -14.51436 12.34411 1.000 20.90729 185 ARG A CA 1
ATOM 1387 C C . ARG A 1 185 ? 4.35382 -14.11494 11.21951 1.000 19.50480 185 ARG A C 1
ATOM 1388 O O . ARG A 1 185 ? 4.62641 -13.16553 10.46998 1.000 19.44188 185 ARG A O 1
ATOM 1396 N N . VAL A 1 186 ? 3.24181 -14.84820 11.06849 1.000 18.56446 186 VAL A N 1
ATOM 1397 C CA . VAL A 1 186 ? 2.26555 -14.50892 10.03515 1.000 17.91540 186 VAL A CA 1
ATOM 1398 C C . VAL A 1 186 ? 1.73505 -13.09290 10.23868 1.000 16.83927 186 VAL A C 1
ATOM 1399 O O . VAL A 1 186 ? 1.70496 -12.28025 9.29928 1.000 16.83028 186 VAL A O 1
ATOM 1403 N N . VAL A 1 187 ? 1.29437 -12.77511 11.46059 1.000 16.26377 187 VAL A N 1
ATOM 1404 C CA . VAL A 1 187 ? 0.68047 -11.46751 11.65626 1.000 16.28840 187 VAL A CA 1
ATOM 1405 C C . VAL A 1 187 ? 1.71966 -10.36113 11.62096 1.000 16.59845 187 VAL A C 1
ATOM 1406 O O . VAL A 1 187 ? 1.42113 -9.24158 11.18999 1.000 16.40497 187 VAL A O 1
ATOM 1410 N N . GLN A 1 188 ? 2.94664 -10.64759 12.05095 1.000 17.06044 188 GLN A N 1
ATOM 1411 C CA . GLN A 1 188 ? 4.00306 -9.64913 11.95010 1.000 18.20909 188 GLN A CA 1
ATOM 1412 C C . GLN A 1 188 ? 4.34966 -9.38124 10.49400 1.000 18.56459 188 GLN A C 1
ATOM 1413 O O . GLN A 1 188 ? 4.62265 -8.23462 10.12061 1.000 19.00610 188 GLN A O 1
ATOM 1419 N N . ARG A 1 189 ? 4.32664 -10.41983 9.64839 1.000 18.56104 189 ARG A N 1
ATOM 1420 C CA . ARG A 1 189 ? 4.60836 -10.19712 8.23091 1.000 19.11661 189 ARG A CA 1
ATOM 1421 C C . ARG A 1 189 ? 3.47104 -9.43271 7.57909 1.000 17.80650 189 ARG A C 1
ATOM 1422 O O . ARG A 1 189 ? 3.70427 -8.58146 6.70986 1.000 18.27889 189 ARG A O 1
ATOM 1430 N N . ALA A 1 190 ? 2.23397 -9.71644 7.99136 1.000 15.81507 190 ALA A N 1
ATOM 1431 C CA . ALA A 1 190 ? 1.10737 -8.94031 7.48622 1.000 15.83571 190 ALA A CA 1
ATOM 1432 C C . ALA A 1 190 ? 1.25350 -7.46795 7.86395 1.000 15.87680 190 ALA A C 1
ATOM 1433 O O . ALA A 1 190 ? 1.05286 -6.57797 7.02399 1.000 16.34214 190 ALA A O 1
ATOM 1435 N N . ARG A 1 191 ? 1.62793 -7.18867 9.11906 1.000 15.95941 191 ARG A N 1
ATOM 1436 C CA . ARG A 1 191 ? 1.89473 -5.81041 9.50986 1.000 16.96862 191 ARG A CA 1
ATOM 1437 C C . ARG A 1 191 ? 2.96404 -5.18807 8.62235 1.000 17.07813 191 ARG A C 1
ATOM 1438 O O . ARG A 1 191 ? 2.80220 -4.06816 8.13010 1.000 17.20095 191 ARG A O 1
ATOM 1446 N N . ASP A 1 192 ? 4.05846 -5.91410 8.38301 1.000 17.31069 192 ASP A N 1
ATOM 1447 C CA . ASP A 1 192 ? 5.15893 -5.33604 7.61803 1.000 18.66878 192 ASP A CA 1
ATOM 1448 C C . ASP A 1 192 ? 4.72720 -5.06347 6.18046 1.000 17.61478 192 ASP A C 1
ATOM 1449 O O . ASP A 1 192 ? 5.07610 -4.02826 5.59961 1.000 17.39825 192 ASP A O 1
ATOM 1454 N N . MET A 1 193 ? 3.92781 -5.96757 5.60693 1.000 17.03377 193 MET A N 1
ATOM 1455 C CA . MET A 1 193 ? 3.48945 -5.82640 4.22085 1.000 17.51759 193 MET A CA 1
ATOM 1456 C C . MET A 1 193 ? 2.57177 -4.60790 4.06491 1.000 16.90089 193 MET A C 1
ATOM 1457 O O . MET A 1 193 ? 2.75720 -3.77286 3.16741 1.000 17.27347 193 MET A O 1
ATOM 1462 N N . LEU A 1 194 ? 1.59260 -4.46157 4.95231 1.000 16.29621 194 LEU A N 1
ATOM 1463 C CA . LEU A 1 194 ? 0.72297 -3.29466 4.86253 1.000 16.70532 194 LEU A CA 1
ATOM 1464 C C . LEU A 1 194 ? 1.48132 -2.02428 5.17875 1.000 16.86602 194 LEU A C 1
ATOM 1465 O O . LEU A 1 194 ? 1.26146 -0.99705 4.53186 1.000 17.39062 194 LEU A O 1
ATOM 1470 N N . TRP A 1 195 ? 2.37054 -2.07123 6.17884 1.000 16.96790 195 TRP A N 1
ATOM 1471 C CA . TRP A 1 195 ? 3.10470 -0.87796 6.57151 1.000 17.95761 195 TRP A CA 1
ATOM 1472 C C . TRP A 1 195 ? 3.94973 -0.35816 5.41531 1.000 16.63137 195 TRP A C 1
ATOM 1473 O O . TRP A 1 195 ? 3.96865 0.85290 5.14296 1.000 16.76280 195 TRP A O 1
ATOM 1484 N N . LEU A 1 196 ? 4.63989 -1.25942 4.70310 1.000 16.39900 196 LEU A N 1
ATOM 1485 C CA . LEU A 1 196 ? 5.45162 -0.82634 3.56256 1.000 16.91245 196 LEU A CA 1
ATOM 1486 C C . LEU A 1 196 ? 4.62767 -0.11894 2.48776 1.000 16.39231 196 LEU A C 1
ATOM 1487 O O . LEU A 1 196 ? 5.17412 0.68287 1.72095 1.000 17.44929 196 LEU A O 1
ATOM 1492 N N . ASN A 1 197 ? 3.32708 -0.38299 2.42486 1.000 15.43808 197 ASN A N 1
ATOM 1493 C CA . ASN A 1 197 ? 2.46470 0.17087 1.38898 1.000 14.75161 197 ASN A CA 1
ATOM 1494 C C . ASN A 1 197 ? 1.50897 1.23825 1.90620 1.000 15.04189 197 ASN A C 1
ATOM 1495 O O . ASN A 1 197 ? 0.59830 1.64723 1.17188 1.000 14.68442 197 ASN A O 1
ATOM 1500 N N . ARG A 1 198 ? 1.71293 1.71310 3.14368 1.000 15.73664 198 ARG A N 1
ATOM 1501 C CA . ARG A 1 198 ? 0.79265 2.66346 3.74506 1.000 16.30324 198 ARG A CA 1
ATOM 1502 C C . ARG A 1 198 ? 0.74795 3.98739 2.98998 1.000 16.64852 198 ARG A C 1
ATOM 1503 O O . ARG A 1 198 ? -0.25568 4.69829 3.08204 1.000 17.10176 198 ARG A O 1
ATOM 1511 N N . SER A 1 199 ? 1.80302 4.33101 2.25823 1.000 17.43447 199 SER A N 1
ATOM 1512 C CA . SER A 1 199 ? 1.85914 5.55770 1.47352 1.000 18.38498 199 SER A CA 1
ATOM 1513 C C . SER A 1 199 ? 2.28016 5.23445 0.04537 1.000 17.80276 199 SER A C 1
ATOM 1514 O O . SER A 1 199 ? 2.92463 6.04299 -0.62709 1.000 19.61482 199 SER A O 1
ATOM 1517 N N . ARG A 1 200 ? 1.91623 4.04560 -0.43487 1.000 16.14835 200 ARG A N 1
ATOM 1518 C CA . ARG A 1 200 ? 2.31519 3.59529 -1.76291 1.000 15.82034 200 ARG A CA 1
ATOM 1519 C C . ARG A 1 200 ? 1.10152 2.96351 -2.44115 1.000 16.03679 200 ARG A C 1
ATOM 1520 O O . ARG A 1 200 ? 0.77593 1.80475 -2.17110 1.000 16.10810 200 ARG A O 1
ATOM 1528 N N . TRP A 1 201 ? 0.45357 3.71558 -3.34237 1.000 16.48122 201 TRP A N 1
ATOM 1529 C CA . TRP A 1 201 ? -0.65039 3.15047 -4.11180 1.000 16.19582 201 TRP A CA 1
ATOM 1530 C C . TRP A 1 201 ? -0.19120 1.98373 -4.98406 1.000 16.61494 201 TRP A C 1
ATOM 1531 O O . TRP A 1 201 ? -0.99018 1.08194 -5.28405 1.000 17.15824 201 TRP A O 1
ATOM 1542 N N . ASN A 1 202 ? 1.08477 1.98126 -5.38609 1.000 15.68531 202 ASN A N 1
ATOM 1543 C CA . ASN A 1 202 ? 1.68592 0.93556 -6.22021 1.000 15.39028 202 ASN A CA 1
ATOM 1544 C C . ASN A 1 202 ? 2.05995 -0.24152 -5.32154 1.000 15.28878 202 ASN A C 1
ATOM 1545 O O . ASN A 1 202 ? 3.22588 -0.46545 -4.98319 1.000 16.49485 202 ASN A O 1
ATOM 1550 N N . ARG A 1 203 ? 1.02842 -0.99786 -4.91522 1.000 14.99627 203 ARG A N 1
ATOM 1551 C CA . ARG A 1 203 ? 1.17945 -2.00601 -3.87619 1.000 14.55891 203 ARG A CA 1
ATOM 1552 C C . ARG A 1 203 ? 2.25405 -3.02030 -4.25226 1.000 14.12702 203 ARG A C 1
ATOM 1553 O O . ARG A 1 203 ? 2.18032 -3.66002 -5.31256 1.000 14.91127 203 ARG A O 1
ATOM 1561 N N . THR A 1 204 ? 3.24463 -3.18394 -3.37533 1.000 13.73717 204 THR A N 1
ATOM 1562 C CA . THR A 1 204 ? 4.40692 -4.01734 -3.67086 1.000 14.21501 204 THR A CA 1
ATOM 1563 C C . THR A 1 204 ? 4.70038 -4.89884 -2.46703 1.000 13.63616 204 THR A C 1
ATOM 1564 O O . THR A 1 204 ? 4.84258 -4.40974 -1.34492 1.000 14.66721 204 THR A O 1
ATOM 1568 N N . THR A 1 205 ? 4.80668 -6.20364 -2.70363 1.000 14.01262 205 THR A N 1
ATOM 1569 C CA . THR A 1 205 ? 5.08960 -7.16873 -1.66051 1.000 14.35347 205 THR A CA 1
ATOM 1570 C C . THR A 1 205 ? 6.37759 -7.91942 -1.91556 1.000 15.82559 205 THR A C 1
ATOM 1571 O O . THR A 1 205 ? 6.81377 -8.68708 -1.04328 1.000 17.44147 205 THR A O 1
ATOM 1575 N N . THR A 1 206 ? 6.99108 -7.72850 -3.07827 1.000 15.90328 206 THR A N 1
ATOM 1576 C CA . THR A 1 206 ? 8.19570 -8.44760 -3.48219 1.000 16.67266 206 THR A CA 1
ATOM 1577 C C . THR A 1 206 ? 9.47893 -7.68170 -3.19181 1.000 18.36337 206 THR A C 1
ATOM 1578 O O . THR A 1 206 ? 10.56858 -8.21180 -3.42997 1.000 19.36565 206 THR A O 1
ATOM 1582 N N . GLY A 1 207 ? 9.38288 -6.45273 -2.71167 1.000 18.65616 207 GLY A N 1
ATOM 1583 C CA . GLY A 1 207 ? 10.53109 -5.59581 -2.62987 1.000 19.47185 207 GLY A CA 1
ATOM 1584 C C . GLY A 1 207 ? 10.91439 -4.92707 -3.92585 1.000 20.33002 207 GLY A C 1
ATOM 1585 O O . GLY A 1 207 ? 11.82228 -4.09317 -3.91040 1.000 23.36733 207 GLY A O 1
ATOM 1586 N N . ASP A 1 208 ? 10.24678 -5.24139 -5.04272 1.000 18.49077 208 ASP A N 1
ATOM 1587 C CA . ASP A 1 208 ? 10.58025 -4.68259 -6.35326 1.000 17.18266 208 ASP A CA 1
ATOM 1588 C C . ASP A 1 208 ? 9.35493 -3.91600 -6.84807 1.000 16.51452 208 ASP A C 1
ATOM 1589 O O . ASP A 1 208 ? 8.34902 -4.52188 -7.24124 1.000 16.04239 208 ASP A O 1
ATOM 1594 N N . THR A 1 209 ? 9.43145 -2.59303 -6.80974 1.000 16.83567 209 THR A N 1
ATOM 1595 C CA . THR A 1 209 ? 8.29554 -1.73926 -7.13727 1.000 15.97496 209 THR A CA 1
ATOM 1596 C C . THR A 1 209 ? 8.10812 -1.52494 -8.63166 1.000 15.98025 209 THR A C 1
ATOM 1597 O O . THR A 1 209 ? 7.19862 -0.78991 -9.01348 1.000 15.68768 209 THR A O 1
ATOM 1601 N N . ARG A 1 210 ? 8.94008 -2.11709 -9.47823 1.000 16.44623 210 ARG A N 1
ATOM 1602 C CA . ARG A 1 210 ? 8.90689 -1.82102 -10.90084 1.000 17.91025 210 ARG A CA 1
ATOM 1603 C C . ARG A 1 210 ? 7.70297 -2.48656 -11.57498 1.000 18.96887 210 ARG A C 1
ATOM 1604 O O . ARG A 1 210 ? 7.13406 -3.46153 -11.08297 1.000 18.91383 210 ARG A O 1
ATOM 1612 N N . ASN A 1 211 ? 7.33193 -1.95627 -12.73808 1.000 20.96007 211 ASN A N 1
ATOM 1613 C CA . ASN A 1 211 ? 6.15295 -2.44764 -13.44802 1.000 22.25731 211 ASN A CA 1
ATOM 1614 C C . ASN A 1 211 ? 6.25246 -3.94196 -13.68888 1.000 21.70044 211 ASN A C 1
ATOM 1615 O O . ASN A 1 211 ? 7.22812 -4.41513 -14.27452 1.000 22.38635 211 ASN A O 1
ATOM 1620 N N . GLY A 1 212 ? 5.22621 -4.68486 -13.25777 1.000 20.32227 212 GLY A N 1
ATOM 1621 C CA . GLY A 1 212 ? 5.18500 -6.11324 -13.48337 1.000 19.35119 212 GLY A CA 1
ATOM 1622 C C . GLY A 1 212 ? 5.91312 -6.94399 -12.45371 1.000 18.23509 212 GLY A C 1
ATOM 1623 O O . GLY A 1 212 ? 5.87396 -8.17638 -12.54100 1.000 18.79874 212 GLY A O 1
ATOM 1624 N N . ARG A 1 213 ? 6.58284 -6.31072 -11.49314 1.000 17.38372 213 ARG A N 1
ATOM 1625 C CA . ARG A 1 213 ? 7.42267 -6.99849 -10.52465 1.000 16.35965 213 ARG A CA 1
ATOM 1626 C C . ARG A 1 213 ? 6.84207 -6.99741 -9.12307 1.000 15.19548 213 ARG A C 1
ATOM 1627 O O . ARG A 1 213 ? 7.45437 -7.56895 -8.22013 1.000 15.39190 213 ARG A O 1
ATOM 1635 N N . GLN A 1 214 ? 5.68649 -6.37184 -8.90944 1.000 14.55163 214 GLN A N 1
ATOM 1636 C CA . GLN A 1 214 ? 5.32165 -5.93057 -7.56120 1.000 13.78709 214 GLN A CA 1
ATOM 1637 C C . GLN A 1 214 ? 4.72612 -7.00023 -6.66720 1.000 13.40977 214 GLN A C 1
ATOM 1638 O O . GLN A 1 214 ? 4.83783 -6.87097 -5.44770 1.000 14.11306 214 GLN A O 1
ATOM 1644 N N . LEU A 1 215 ? 4.03338 -7.99872 -7.21018 1.000 13.47680 215 LEU A N 1
ATOM 1645 C CA . LEU A 1 215 ? 3.35174 -9.00012 -6.39057 1.000 13.67294 215 LEU A CA 1
ATOM 1646 C C . LEU A 1 215 ? 3.87424 -10.40674 -6.68446 1.000 14.15829 215 LEU A C 1
ATOM 1647 O O . LEU A 1 215 ? 4.39316 -10.68253 -7.76366 1.000 14.46787 215 LEU A O 1
ATOM 1652 N N . TRP A 1 216 ? 3.72194 -11.30338 -5.70243 1.000 13.84095 216 TRP A N 1
ATOM 1653 C CA . TRP A 1 216 ? 4.17976 -12.69047 -5.87165 1.000 13.81966 216 TRP A CA 1
ATOM 1654 C C . TRP A 1 216 ? 3.21768 -13.51472 -6.71105 1.000 13.98375 216 TRP A C 1
ATOM 1655 O O . TRP A 1 216 ? 3.64557 -14.26283 -7.59786 1.000 14.64961 216 TRP A O 1
ATOM 1666 N N . VAL A 1 217 ? 1.92205 -13.47858 -6.38609 1.000 14.05550 217 VAL A N 1
ATOM 1667 C CA . VAL A 1 217 ? 0.95896 -14.35376 -7.05936 1.000 14.23075 217 VAL A CA 1
ATOM 1668 C C . VAL A 1 217 ? -0.31317 -13.63724 -7.49598 1.000 13.69251 217 VAL A C 1
ATOM 1669 O O . VAL A 1 217 ? -0.89396 -14.01151 -8.50622 1.000 14.38873 217 VAL A O 1
ATOM 1673 N N . TYR A 1 218 ? -0.79530 -12.64405 -6.73422 1.000 13.58718 218 TYR A N 1
ATOM 1674 C CA . TYR A 1 218 ? -2.08882 -12.05735 -7.06129 1.000 14.47724 218 TYR A CA 1
ATOM 1675 C C . TYR A 1 218 ? -2.06756 -11.42191 -8.44757 1.000 14.91824 218 TYR A C 1
ATOM 1676 O O . TYR A 1 218 ? -1.18632 -10.60525 -8.75320 1.000 14.97814 218 TYR A O 1
ATOM 1685 N N . GLY A 1 219 ? -3.07691 -11.75003 -9.26534 1.000 14.75123 219 GLY A N 1
ATOM 1686 C CA . GLY A 1 219 ? -3.16207 -11.18100 -10.60175 1.000 15.35330 219 GLY A CA 1
ATOM 1687 C C . GLY A 1 219 ? -2.18405 -11.77752 -11.59430 1.000 15.19922 219 GLY A C 1
ATOM 1688 O O . GLY A 1 219 ? -2.02168 -11.22596 -12.69436 1.000 15.92117 219 GLY A O 1
ATOM 1689 N N . ARG A 1 220 ? -1.54033 -12.90691 -11.26492 1.000 15.01397 220 ARG A N 1
ATOM 1690 C CA . ARG A 1 220 ? -0.44396 -13.42714 -12.07536 1.000 15.27001 220 ARG A CA 1
ATOM 1691 C C . ARG A 1 220 ? -0.70518 -14.82794 -12.61705 1.000 15.65140 220 ARG A C 1
ATOM 1692 O O . ARG A 1 220 ? 0.23690 -15.58009 -12.85725 1.000 15.87595 220 ARG A O 1
ATOM 1700 N N . ALA A 1 221 ? -1.96125 -15.20303 -12.82272 1.000 16.30089 221 ALA A N 1
ATOM 1701 C CA . ALA A 1 221 ? -2.22775 -16.55765 -13.31427 1.000 16.46379 221 ALA A CA 1
ATOM 1702 C C . ALA A 1 221 ? -1.47306 -16.80742 -14.60761 1.000 17.36166 221 ALA A C 1
ATOM 1703 O O . ALA A 1 221 ? -1.43889 -15.95790 -15.49706 1.000 18.20215 221 ALA A O 1
ATOM 1705 N N . GLY A 1 222 ? -0.84896 -17.96973 -14.70185 1.000 17.60480 222 GLY A N 1
ATOM 1706 C CA . GLY A 1 222 ? -0.16146 -18.32040 -15.92231 1.000 18.37676 222 GLY A CA 1
ATOM 1707 C C . GLY A 1 222 ? 1.21562 -17.71883 -16.07990 1.000 19.13404 222 GLY A C 1
ATOM 1708 O O . GLY A 1 222 ? 1.87935 -17.98324 -17.10186 1.000 21.04628 222 GLY A O 1
ATOM 1709 N N . GLU A 1 223 ? 1.66468 -16.91028 -15.12004 1.000 17.60230 223 GLU A N 1
ATOM 1710 C CA . GLU A 1 223 ? 3.00490 -16.35273 -15.12198 1.000 18.72690 223 GLU A CA 1
ATOM 1711 C C . GLU A 1 223 ? 3.90698 -17.16545 -14.20784 1.000 16.80012 223 GLU A C 1
ATOM 1712 O O . GLU A 1 223 ? 3.42290 -17.84650 -13.29992 1.000 16.15304 223 GLU A O 1
ATOM 1718 N N . PRO A 1 224 ? 5.23109 -17.09507 -14.38303 1.000 16.05203 224 PRO A N 1
ATOM 1719 C CA . PRO A 1 224 ? 6.12275 -17.90333 -13.53803 1.000 16.15164 224 PRO A CA 1
ATOM 1720 C C . PRO A 1 224 ? 6.18101 -17.37756 -12.11922 1.000 15.62162 224 PRO A C 1
ATOM 1721 O O . PRO A 1 224 ? 6.29991 -16.17142 -11.88245 1.000 16.66769 224 PRO A O 1
ATOM 1725 N N . CYS A 1 225 ? 6.15840 -18.30622 -11.17121 1.000 14.95829 225 CYS A N 1
ATOM 1726 C CA . CYS A 1 225 ? 6.50340 -17.95695 -9.81193 1.000 14.98427 225 CYS A CA 1
ATOM 1727 C C . CYS A 1 225 ? 7.89935 -17.34334 -9.80900 1.000 15.89585 225 CYS A C 1
ATOM 1728 O O . CYS A 1 225 ? 8.82146 -17.85531 -10.46007 1.000 16.32858 225 CYS A O 1
ATOM 1731 N N . ARG A 1 226 ? 8.04569 -16.23354 -9.08688 1.000 16.50825 226 ARG A N 1
ATOM 1732 C CA . ARG A 1 226 ? 9.30049 -15.48972 -9.08372 1.000 17.47008 226 ARG A CA 1
ATOM 1733 C C . ARG A 1 226 ? 10.42760 -16.22437 -8.39494 1.000 18.63313 226 ARG A C 1
ATOM 1734 O O . ARG A 1 226 ? 11.59328 -15.85488 -8.58609 1.000 19.51770 226 ARG A O 1
ATOM 1742 N N . ARG A 1 227 ? 10.10781 -17.21993 -7.58583 1.000 17.68818 227 ARG A N 1
ATOM 1743 C CA . ARG A 1 227 ? 11.10770 -18.05469 -6.93742 1.000 18.17418 227 ARG A CA 1
ATOM 1744 C C . ARG A 1 227 ? 11.33781 -19.32372 -7.75086 1.000 17.49225 227 ARG A C 1
ATOM 1745 O O . ARG A 1 227 ? 12.38525 -19.46008 -8.40179 1.000 17.61503 227 ARG A O 1
ATOM 1753 N N . CYS A 1 228 ? 10.36747 -20.25846 -7.75749 1.000 15.84990 228 CYS A N 1
ATOM 1754 C CA . CYS A 1 228 ? 10.64315 -21.59306 -8.30757 1.000 15.31912 228 CYS A CA 1
ATOM 1755 C C . CYS A 1 228 ? 10.45968 -21.68666 -9.82343 1.000 15.45641 228 CYS A C 1
ATOM 1756 O O . CYS A 1 228 ? 10.92698 -22.66266 -10.43449 1.000 15.86412 228 CYS A O 1
ATOM 1759 N N . GLY A 1 229 ? 9.79769 -20.70952 -10.44987 1.000 15.62591 229 GLY A N 1
ATOM 1760 C CA . GLY A 1 229 ? 9.59800 -20.73318 -11.88328 1.000 16.36787 229 GLY A CA 1
ATOM 1761 C C . GLY A 1 229 ? 8.31846 -21.38419 -12.36352 1.000 16.80859 229 GLY A C 1
ATOM 1762 O O . GLY A 1 229 ? 7.98016 -21.22806 -13.53657 1.000 17.60280 229 GLY A O 1
ATOM 1763 N N . THR A 1 230 ? 7.59009 -22.08415 -11.49325 1.000 16.40094 230 THR A N 1
ATOM 1764 C CA . THR A 1 230 ? 6.39056 -22.82121 -11.87946 1.000 17.82674 230 THR A CA 1
ATOM 1765 C C . THR A 1 230 ? 5.28179 -21.82329 -12.22530 1.000 16.54343 230 THR A C 1
ATOM 1766 O O . THR A 1 230 ? 5.15317 -20.76759 -11.59651 1.000 15.88698 230 THR A O 1
ATOM 1770 N N . LEU A 1 231 ? 4.44690 -22.15630 -13.20224 1.000 17.02791 231 LEU A N 1
ATOM 1771 C CA . LEU A 1 231 ? 3.35969 -21.24219 -13.53851 1.000 17.02932 231 LEU A CA 1
ATOM 1772 C C . LEU A 1 231 ? 2.32345 -21.15110 -12.41303 1.000 17.29427 231 LEU A C 1
ATOM 1773 O O . LEU A 1 231 ? 1.89401 -22.16694 -11.85309 1.000 18.01356 231 LEU A O 1
ATOM 1778 N N . ILE A 1 232 ? 1.88734 -19.91877 -12.11748 1.000 16.80752 232 ILE A N 1
ATOM 1779 C CA . ILE A 1 232 ? 0.88184 -19.65561 -11.08592 1.000 16.87396 232 ILE A CA 1
ATOM 1780 C C . ILE A 1 232 ? -0.50461 -20.12062 -11.54027 1.000 17.44611 232 ILE A C 1
ATOM 1781 O O . ILE A 1 232 ? -0.89638 -19.94495 -12.70342 1.000 18.09806 232 ILE A O 1
ATOM 1786 N N . GLN A 1 233 ? -1.24759 -20.74916 -10.62385 1.000 16.71627 233 GLN A N 1
ATOM 1787 C CA . GLN A 1 233 ? -2.59941 -21.24342 -10.84275 1.000 18.68313 233 GLN A CA 1
ATOM 1788 C C . GLN A 1 233 ? -3.61930 -20.33732 -10.16853 1.000 17.81381 233 GLN A C 1
ATOM 1789 O O . GLN A 1 233 ? -3.29395 -19.54414 -9.27946 1.000 17.59821 233 GLN A O 1
ATOM 1795 N N . THR A 1 234 ? -4.87385 -20.47246 -10.59342 1.000 18.52999 234 THR A N 1
ATOM 1796 C CA . THR A 1 234 ? -5.94639 -19.65380 -10.05063 1.000 19.55950 234 THR A CA 1
ATOM 1797 C C . THR A 1 234 ? -7.22966 -20.46829 -9.97942 1.000 22.35858 234 THR A C 1
ATOM 1798 O O . THR A 1 234 ? -7.41372 -21.44485 -10.71481 1.000 22.84823 234 THR A O 1
ATOM 1802 N N . ASP A 1 235 ? -8.10013 -20.07083 -9.05493 1.000 24.88147 235 ASP A N 1
ATOM 1803 C CA . ASP A 1 235 ? -9.41834 -20.67041 -8.87120 1.000 28.51977 235 ASP A CA 1
ATOM 1804 C C . ASP A 1 235 ? -10.40841 -19.55360 -8.59696 1.000 30.65163 235 ASP A C 1
ATOM 1805 O O . ASP A 1 235 ? -10.12527 -18.64996 -7.80318 1.000 28.87106 235 ASP A O 1
ATOM 1810 N N . ARG A 1 236 ? -11.55999 -19.59757 -9.26659 1.000 34.26666 236 ARG A N 1
ATOM 1811 C CA . ARG A 1 236 ? -12.58544 -18.58189 -9.06121 1.000 38.23828 236 ARG A CA 1
ATOM 1812 C C . ARG A 1 236 ? -13.85866 -19.16909 -8.46793 1.000 40.94333 236 ARG A C 1
ATOM 1813 O O . ARG A 1 236 ? -14.92304 -18.54907 -8.54552 1.000 41.74045 236 ARG A O 1
ATOM 1821 N N . GLY A 1 237 ? -13.76613 -20.35718 -7.87456 1.000 42.77397 237 GLY A N 1
ATOM 1822 C CA . GLY A 1 237 ? -14.83912 -20.83796 -7.03242 1.000 44.86773 237 GLY A CA 1
ATOM 1823 C C . GLY A 1 237 ? -14.88288 -20.10715 -5.70238 1.000 46.58190 237 GLY A C 1
ATOM 1824 O O . GLY A 1 237 ? -13.89647 -19.52276 -5.24325 1.000 46.97584 237 GLY A O 1
ATOM 1825 N N . GLY A 1 238 ? -16.06082 -20.13907 -5.07620 1.000 47.53604 238 GLY A N 1
ATOM 1826 C CA . GLY A 1 238 ? -16.25960 -19.46967 -3.80783 1.000 48.27276 238 GLY A CA 1
ATOM 1827 C C . GLY A 1 238 ? -16.38858 -17.96211 -3.95885 1.000 49.07708 238 GLY A C 1
ATOM 1828 O O . GLY A 1 238 ? -16.60369 -17.42302 -5.05284 1.000 49.47932 238 GLY A O 1
ATOM 1829 N N . GLU A 1 239 ? -16.23965 -17.27281 -2.82225 1.000 49.25254 239 GLU A N 1
ATOM 1830 C CA . GLU A 1 239 ? -16.35553 -15.81496 -2.79657 1.000 49.22766 239 GLU A CA 1
ATOM 1831 C C . GLU A 1 239 ? -15.31714 -15.14890 -3.69287 1.000 47.55887 239 GLU A C 1
ATOM 1832 O O . GLU A 1 239 ? -15.65540 -14.34747 -4.57408 1.000 48.45827 239 GLU A O 1
ATOM 1838 N N . ARG A 1 240 ? -14.04615 -15.47631 -3.48468 1.000 44.59462 240 ARG A N 1
ATOM 1839 C CA . ARG A 1 240 ? -12.93845 -14.63874 -3.90079 1.000 41.08774 240 ARG A CA 1
ATOM 1840 C C . ARG A 1 240 ? -12.04282 -15.40694 -4.85598 1.000 36.01818 240 ARG A C 1
ATOM 1841 O O . ARG A 1 240 ? -11.94416 -16.63551 -4.78629 1.000 35.44605 240 ARG A O 1
ATOM 1849 N N . VAL A 1 241 ? -11.36942 -14.67305 -5.72801 1.000 31.87003 241 VAL A N 1
ATOM 1850 C CA . VAL A 1 241 ? -10.42888 -15.30587 -6.64675 1.000 27.90740 241 VAL A CA 1
ATOM 1851 C C . VAL A 1 241 ? -9.14698 -15.57426 -5.87325 1.000 24.64819 241 VAL A C 1
ATOM 1852 O O . VAL A 1 241 ? -8.66042 -14.70255 -5.13689 1.000 24.85203 241 VAL A O 1
ATOM 1856 N N . THR A 1 242 ? -8.59954 -16.78303 -6.02290 1.000 21.19008 242 THR A N 1
ATOM 1857 C CA . THR A 1 242 ? -7.33351 -17.12185 -5.40451 1.000 19.76307 242 THR A CA 1
ATOM 1858 C C . THR A 1 242 ? -6.29473 -17.40095 -6.48167 1.000 16.76686 242 THR A C 1
ATOM 1859 O O . THR A 1 242 ? -6.61712 -17.85013 -7.59096 1.000 17.06792 242 THR A O 1
ATOM 1863 N N . TYR A 1 243 ? -5.04150 -17.13814 -6.13565 1.000 15.22407 243 TYR A N 1
ATOM 1864 C CA . TYR A 1 243 ? -3.89064 -17.36981 -6.98918 1.000 14.81616 243 TYR A CA 1
ATOM 1865 C C . TYR A 1 243 ? -2.83806 -18.04021 -6.12208 1.000 14.80571 243 TYR A C 1
ATOM 1866 O O . TYR A 1 243 ? -2.67088 -17.65684 -4.95824 1.000 14.99946 243 TYR A O 1
ATOM 1875 N N . TRP A 1 244 ? -2.13173 -19.03321 -6.67005 1.000 14.88497 244 TRP A N 1
ATOM 1876 C CA . TRP A 1 244 ? -1.13259 -19.72210 -5.86022 1.000 15.48798 244 TRP A CA 1
ATOM 1877 C C . TRP A 1 244 ? -0.10692 -20.39905 -6.74850 1.000 16.30410 244 TRP A C 1
ATOM 1878 O O . TRP A 1 244 ? -0.37098 -20.68683 -7.91789 1.000 15.66847 244 TRP A O 1
ATOM 1889 N N . CYS A 1 245 ? 1.08637 -20.59007 -6.18788 1.000 16.58408 245 CYS A N 1
ATOM 1890 C CA . CYS A 1 245 ? 2.09715 -21.38782 -6.83776 1.000 16.49412 245 CYS A CA 1
ATOM 1891 C C . CYS A 1 245 ? 1.93765 -22.82225 -6.37027 1.000 18.16490 245 CYS A C 1
ATOM 1892 O O . CYS A 1 245 ? 2.01191 -23.07777 -5.16348 1.000 18.27672 245 CYS A O 1
ATOM 1895 N N . PRO A 1 246 ? 1.72492 -23.78009 -7.26880 1.000 19.39261 246 PRO A N 1
ATOM 1896 C CA . PRO A 1 246 ? 1.47846 -25.15737 -6.83128 1.000 20.82837 246 PRO A CA 1
ATOM 1897 C C . PRO A 1 246 ? 2.71841 -25.88638 -6.34558 1.000 21.24713 246 PRO A C 1
ATOM 1898 O O . PRO A 1 246 ? 2.57558 -26.98833 -5.81124 1.000 22.58028 246 PRO A O 1
ATOM 1902 N N . VAL A 1 247 ? 3.91168 -25.32089 -6.49658 1.000 20.58629 247 VAL A N 1
ATOM 1903 C CA . VAL A 1 247 ? 5.12359 -25.88200 -5.89644 1.000 19.27937 247 VAL A CA 1
ATOM 1904 C C . VAL A 1 247 ? 5.43170 -25.23753 -4.54840 1.000 19.56671 247 VAL A C 1
ATOM 1905 O O . VAL A 1 247 ? 5.73715 -25.92331 -3.56714 1.000 20.75252 247 VAL A O 1
ATOM 1909 N N . CYS A 1 248 ? 5.38216 -23.90705 -4.46773 1.000 18.80631 248 CYS A N 1
ATOM 1910 C CA . CYS A 1 248 ? 5.69362 -23.24407 -3.21344 1.000 19.22125 248 CYS A CA 1
ATOM 1911 C C . CYS A 1 248 ? 4.57260 -23.37403 -2.19952 1.000 20.50735 248 CYS A C 1
ATOM 1912 O O . CYS A 1 248 ? 4.83514 -23.24338 -0.99521 1.000 21.49655 248 CYS A O 1
ATOM 1915 N N . GLN A 1 249 ? 3.33987 -23.60936 -2.65243 1.000 21.34673 249 GLN A N 1
ATOM 1916 C CA . GLN A 1 249 ? 2.16951 -23.73178 -1.78125 1.000 22.89588 249 GLN A CA 1
ATOM 1917 C C . GLN A 1 249 ? 1.59099 -25.13239 -1.97128 1.000 27.75525 249 GLN A C 1
ATOM 1918 O O . GLN A 1 249 ? 0.86017 -25.38884 -2.92957 1.000 28.96356 249 GLN A O 1
ATOM 1924 N N . THR A 1 250 ? 1.91277 -26.04918 -1.07655 1.000 32.42396 250 THR A N 1
ATOM 1925 C CA . THR A 1 250 ? 1.43277 -27.41561 -1.21379 1.000 35.37500 250 THR A CA 1
ATOM 1926 C C . THR A 1 250 ? 0.40732 -27.73093 -0.13520 1.000 37.55907 250 THR A C 1
ATOM 1927 O O . THR A 1 250 ? 0.37811 -27.11141 0.93192 1.000 37.79926 250 THR A O 1
ATOM 1931 N N . ALA A 1 251 ? -0.44125 -28.71413 -0.42256 1.000 39.21719 251 ALA A N 1
ATOM 1932 C CA . ALA A 1 251 ? -1.31901 -29.23636 0.60195 1.000 40.45734 251 ALA A CA 1
ATOM 1933 C C . ALA A 1 251 ? -0.45927 -29.99130 1.60890 1.000 41.02087 251 ALA A C 1
ATOM 1934 O O . ALA A 1 251 ? 0.53020 -30.64346 1.23373 1.000 41.20195 251 ALA A O 1
#

Radius of gyration: 19.6 Å; Cα contacts (8 Å, |Δi|>4): 540; chains: 1; bounding box: 42×57×37 Å

Secondary structure (DSSP, 8-state):
--HHHHHHHHHHHHHHHBTSB-SEEEE-SGGGTT---TTSBEEEEEEETTEEEEEETTEEEEEEE-STT-EEESS----SS-EEEEEE-SS-EEEEESEEEEEEEESTTGGGGGTTPPPBTTSTT--HHHHHHHHHSSTTSBHHHHHH-TTT-B---HHHHHHHHHHTT--TTSBGGG-S-HHHHHHHHHHHHHHTTT-SS--SSS--STT-S-SSTT-TTSBPTTT-PBPEEE--SSS-EEE-TTTS--

Organism: Mycolicibacterium smegmatis (strain ATCC 700084 / mc(2)155) (NCBI:txid246196)

B-factor: mean 23.43, std 9.88, range [11.88, 62.62]